Protein AF-A0A8C9H1F1-F1 (afdb_monomer)

Foldseek 3Di:
DVVVVVVVVCVVVPPQWDWDADPAAIDIFGADPQVRFGAFPCWDQDPQVSDIAAVWFDADVVVNGTDGQQCVLVVLVVLVVVLVVLVVLLVVLVVVLVVLLVVCVVVVDDPVVSVVVCVVPRVVSVVSNVVSVVVNVVSVVVNVVSLVCLQQVHGNVCVVLVLAPDRDPRRPGRVVSVCCSPPPDRDDDLQDPVDRVPRDWPPPDPRGGGDDDPDDDPPDPPPPPPDDDDDDDDDDYWFADDDDDDDDDPDPDRDYPPGTHDVVVVVVVVVVVVVVVVVVPPDDDDDDDDDDDDD

pLDDT: mean 70.58, std 27.57, range [20.92, 98.56]

InterPro domains:
  IPR001594 Palmitoyltransferase, DHHC domain [PF01529] (26-161)
  IPR039859 Palmitoyltransferase PFA4/ZDHHC16/ZDHHC20/ERF2-like [PTHR22883] (18-197)

Nearest PDB structures (foldseek):
  6bml-assembly1_A  TM=7.322E-01  e=2.425E-09  Homo sapiens
  6bmm-assembly1_B  TM=7.370E-01  e=6.417E-09  Homo sapiens
  6bmn-assembly1_A  TM=7.424E-01  e=5.031E-09  Homo sapiens
  7khm-assembly1_B  TM=7.385E-01  e=1.044E-08  Homo sapiens
  5n6x-assembly1_A  TM=3.902E-01  e=4.281E+00  Legionella pneumophila

Structure (mmCIF, N/CA/C/O backbone):
data_AF-A0A8C9H1F1-F1
#
_entry.id   AF-A0A8C9H1F1-F1
#
loop_
_atom_site.group_PDB
_atom_site.id
_atom_site.type_symbol
_atom_site.label_atom_id
_atom_site.label_alt_id
_atom_site.label_comp_id
_atom_site.label_asym_id
_atom_site.label_entity_id
_atom_site.label_seq_id
_atom_site.pdbx_PDB_ins_code
_atom_site.Cartn_x
_atom_site.Cartn_y
_atom_site.Cart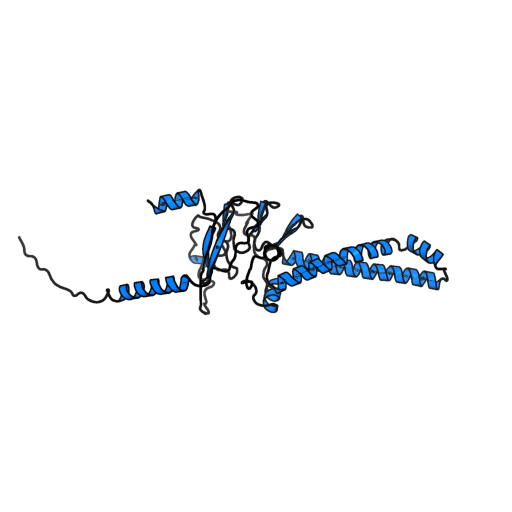n_z
_atom_site.occupancy
_atom_site.B_iso_or_equiv
_atom_site.auth_seq_id
_atom_site.auth_comp_id
_atom_site.auth_asym_id
_atom_site.auth_atom_id
_atom_site.pdbx_PDB_model_num
ATOM 1 N N . MET A 1 1 ? -33.159 -11.375 39.773 1.00 60.16 1 MET A N 1
ATOM 2 C CA . MET A 1 1 ? -34.207 -11.802 38.819 1.00 60.16 1 MET A CA 1
ATOM 3 C C . MET A 1 1 ? -34.275 -10.913 37.580 1.00 60.16 1 MET A C 1
ATOM 5 O O . MET A 1 1 ? -33.981 -11.405 36.503 1.00 60.16 1 MET A O 1
ATOM 9 N N . TYR A 1 2 ? -34.635 -9.624 37.686 1.00 68.19 2 TYR A N 1
ATOM 10 C CA . TYR A 1 2 ? -34.742 -8.736 36.509 1.00 68.19 2 TYR A CA 1
ATOM 11 C C . TYR A 1 2 ? -33.424 -8.628 35.722 1.00 68.19 2 TYR A C 1
ATOM 13 O O . TYR A 1 2 ? -33.406 -8.863 34.515 1.00 68.19 2 TYR A O 1
ATOM 21 N N . ASP A 1 3 ? -32.312 -8.380 36.418 1.00 74.69 3 ASP A N 1
ATOM 22 C CA . ASP A 1 3 ? -30.992 -8.251 35.788 1.00 74.69 3 ASP A CA 1
ATOM 23 C C . ASP A 1 3 ? -30.496 -9.571 35.174 1.00 74.69 3 ASP A C 1
ATOM 25 O O . ASP A 1 3 ? -29.894 -9.563 34.107 1.00 74.69 3 ASP A O 1
ATOM 29 N N . GLU A 1 4 ? -30.824 -10.713 35.789 1.00 74.62 4 GLU A N 1
ATOM 30 C CA . GLU A 1 4 ? -30.500 -12.054 35.273 1.00 74.62 4 GLU A CA 1
ATOM 31 C C . GLU A 1 4 ? -31.271 -12.364 33.982 1.00 74.62 4 GLU A C 1
ATOM 33 O O . GLU A 1 4 ? -30.691 -12.869 33.025 1.00 74.62 4 GLU A O 1
ATOM 38 N N . VAL A 1 5 ? -32.562 -12.012 33.918 1.00 70.44 5 VAL A N 1
ATOM 39 C CA . VAL A 1 5 ? -33.389 -12.173 32.707 1.00 70.44 5 VAL A CA 1
ATOM 40 C C . VAL A 1 5 ? -32.901 -11.253 31.584 1.00 70.44 5 VAL A C 1
ATOM 42 O O . VAL A 1 5 ? -32.823 -11.677 30.430 1.00 70.44 5 VAL A O 1
ATOM 45 N N . ILE A 1 6 ? -32.515 -10.013 31.906 1.00 70.50 6 ILE A N 1
ATOM 46 C CA . ILE A 1 6 ? -31.906 -9.092 30.937 1.00 70.50 6 ILE A CA 1
ATOM 47 C C . ILE A 1 6 ? -30.561 -9.620 30.438 1.00 70.50 6 ILE A C 1
ATOM 49 O O . ILE A 1 6 ? -30.299 -9.545 29.236 1.00 70.50 6 ILE A O 1
ATOM 53 N N . GLN A 1 7 ? -29.718 -10.154 31.323 1.00 70.19 7 GLN A N 1
ATOM 54 C CA . GLN A 1 7 ? -28.431 -10.716 30.932 1.00 70.19 7 GLN A CA 1
ATOM 55 C C . GLN A 1 7 ? -28.634 -11.932 30.020 1.00 70.19 7 GLN A C 1
ATOM 57 O O . GLN A 1 7 ? -28.164 -11.918 28.887 1.00 70.19 7 GLN A O 1
ATOM 62 N N . GLN A 1 8 ? -29.478 -12.886 30.419 1.00 68.00 8 GLN A N 1
ATOM 63 C CA . GLN A 1 8 ? -29.808 -14.068 29.618 1.00 68.00 8 GLN A CA 1
ATOM 64 C C . GLN A 1 8 ? -30.425 -13.719 28.246 1.00 68.00 8 GLN A C 1
ATOM 66 O O . GLN A 1 8 ? -30.224 -14.443 27.266 1.00 68.00 8 GLN A O 1
ATOM 71 N N . TYR A 1 9 ? -31.175 -12.614 28.146 1.00 70.94 9 TYR A N 1
ATOM 72 C CA . TYR A 1 9 ? -31.661 -12.100 26.864 1.00 70.94 9 TYR A CA 1
ATOM 73 C C . TYR A 1 9 ? -30.526 -11.518 26.008 1.00 70.94 9 TYR A C 1
ATOM 75 O O . TYR A 1 9 ? -30.463 -11.816 24.816 1.00 70.94 9 TYR A O 1
ATOM 83 N N . ARG A 1 10 ? -29.619 -10.727 26.600 1.00 71.56 10 ARG A N 1
ATOM 84 C CA . ARG A 1 10 ? -28.448 -10.141 25.918 1.00 71.56 10 ARG A CA 1
ATOM 85 C C . ARG A 1 10 ? -27.451 -11.198 25.447 1.00 71.56 10 ARG A C 1
ATOM 87 O O . ARG A 1 10 ? -26.878 -11.022 24.379 1.00 71.56 10 ARG A O 1
ATOM 94 N N . ASP A 1 11 ? -27.294 -12.291 26.185 1.00 67.94 11 ASP A N 1
ATOM 95 C CA . ASP A 1 11 ? -26.418 -13.406 25.806 1.00 67.94 11 ASP A CA 1
ATOM 96 C C . ASP A 1 11 ? -26.941 -14.134 24.549 1.00 67.94 11 ASP A C 1
ATOM 98 O O . ASP A 1 11 ? -26.162 -14.648 23.749 1.00 67.94 11 ASP A O 1
ATOM 102 N N . LYS A 1 12 ? -28.268 -14.149 24.339 1.00 71.38 12 LYS A N 1
ATOM 103 C CA . LYS A 1 12 ? -28.912 -14.687 23.122 1.00 71.38 12 LYS A CA 1
ATOM 104 C C . LYS A 1 12 ? -29.033 -13.661 21.993 1.00 71.38 12 LYS A C 1
ATOM 106 O O . LYS A 1 12 ? -28.965 -14.027 20.824 1.00 71.38 12 LYS A O 1
ATOM 111 N N . HIS A 1 13 ? -29.237 -12.392 22.337 1.00 75.69 13 HIS A N 1
ATOM 112 C CA . HIS A 1 13 ? -29.446 -11.286 21.405 1.00 75.69 13 HIS A CA 1
ATOM 113 C C . HIS A 1 13 ? -28.530 -10.114 21.786 1.00 75.69 13 HIS A C 1
ATOM 115 O O . HIS A 1 13 ? -28.991 -9.127 22.373 1.00 75.69 13 HIS A O 1
ATOM 121 N N . PRO A 1 14 ? -27.224 -10.208 21.476 1.00 77.50 14 PRO A N 1
ATOM 122 C CA . PRO A 1 14 ? -26.269 -9.167 21.822 1.00 77.50 14 PRO A CA 1
ATOM 123 C C . PRO A 1 14 ? -26.668 -7.846 21.149 1.00 77.50 14 PRO A C 1
ATOM 125 O O . PRO A 1 14 ? -26.966 -7.827 19.944 1.00 77.50 14 PRO A O 1
ATOM 128 N N . PRO A 1 15 ? -26.707 -6.726 21.899 1.00 81.06 15 PRO A N 1
ATOM 129 C CA . PRO A 1 15 ? -27.085 -5.442 21.336 1.00 81.06 15 PRO A CA 1
ATOM 130 C C . PRO A 1 15 ? -26.148 -5.056 20.187 1.00 81.06 15 PRO A C 1
ATOM 132 O O . PRO A 1 15 ? -24.926 -5.171 20.276 1.00 81.06 15 PRO A O 1
ATOM 135 N N . LYS A 1 16 ? -26.738 -4.544 19.099 1.00 84.69 16 LYS A N 1
ATOM 136 C CA . LYS A 1 16 ? -26.030 -4.136 17.871 1.00 84.69 16 LYS A CA 1
ATOM 137 C C . LYS A 1 16 ? -24.866 -3.172 18.143 1.00 84.69 16 LYS A C 1
ATOM 139 O O . LYS A 1 16 ? -23.911 -3.135 17.365 1.00 84.69 16 LYS A O 1
ATOM 144 N N . GLN A 1 17 ? -24.953 -2.397 19.226 1.00 86.06 17 GLN A N 1
ATOM 145 C CA . GLN A 1 17 ? -23.899 -1.513 19.711 1.00 86.06 17 GLN A CA 1
ATOM 146 C C . GLN A 1 17 ? -23.655 -1.704 21.215 1.00 86.06 17 GLN A C 1
ATOM 148 O O . GLN A 1 17 ? -24.596 -1.941 21.973 1.00 86.06 17 GLN A O 1
ATOM 153 N N . LYS A 1 18 ? -22.398 -1.552 21.643 1.00 81.56 18 LYS A N 1
ATOM 154 C CA . LYS A 1 18 ? -21.974 -1.538 23.053 1.00 81.56 18 LYS A CA 1
ATOM 155 C C . LYS A 1 18 ? -21.038 -0.356 23.276 1.00 81.56 18 LYS A C 1
ATOM 157 O O . LYS A 1 18 ? -20.042 -0.222 22.568 1.00 81.56 18 LYS A O 1
ATOM 162 N N . GLU A 1 19 ? -21.355 0.490 24.249 1.00 81.19 19 GLU A N 1
ATOM 163 C CA . GLU A 1 19 ? -20.472 1.581 24.661 1.00 81.19 19 GLU A CA 1
ATOM 164 C C . GLU A 1 19 ? -19.437 1.084 25.671 1.00 81.19 19 GLU A C 1
ATOM 166 O O . GLU A 1 19 ? -19.767 0.341 26.598 1.00 81.19 19 GLU A O 1
ATOM 171 N N . ILE A 1 20 ? -18.183 1.497 25.490 1.00 76.81 20 ILE A N 1
ATOM 172 C CA . ILE A 1 20 ? -17.081 1.222 26.417 1.00 76.81 20 ILE A CA 1
ATOM 173 C C . ILE A 1 20 ? -16.297 2.500 26.722 1.00 76.81 20 ILE A C 1
ATOM 175 O O . ILE A 1 20 ? -16.128 3.359 25.856 1.00 76.81 20 ILE A O 1
ATOM 179 N N . LEU A 1 21 ? -15.811 2.620 27.957 1.00 73.00 21 LEU A N 1
ATOM 180 C CA . LEU A 1 21 ? -14.992 3.742 28.411 1.00 73.00 21 LEU A CA 1
ATOM 181 C C . LEU A 1 21 ? -13.508 3.366 28.313 1.00 73.00 21 LEU A C 1
ATOM 183 O O . LEU A 1 21 ? -13.051 2.491 29.042 1.00 73.00 21 LEU A O 1
ATOM 187 N N . ILE A 1 22 ? -12.748 4.047 27.454 1.00 63.81 22 ILE A N 1
ATOM 188 C CA . ILE A 1 22 ? -11.297 3.861 27.307 1.00 63.81 22 ILE A CA 1
ATOM 189 C C . ILE A 1 22 ? -10.608 5.199 27.557 1.00 63.81 22 ILE A C 1
ATOM 191 O O . ILE A 1 22 ? -10.895 6.190 26.882 1.00 63.81 22 ILE A O 1
ATOM 195 N N . ASN A 1 23 ? -9.691 5.242 28.526 1.00 63.81 23 ASN A N 1
ATOM 196 C CA . ASN A 1 23 ? -8.917 6.437 28.889 1.00 63.81 23 ASN A CA 1
ATOM 197 C C . ASN A 1 23 ? -9.795 7.690 29.118 1.00 63.81 23 ASN A C 1
ATOM 199 O O . ASN A 1 23 ? -9.413 8.807 28.778 1.00 63.81 23 ASN A O 1
ATOM 203 N N . GLY A 1 24 ? -10.999 7.501 29.673 1.00 66.19 24 GLY A N 1
ATOM 204 C CA . GLY A 1 24 ? -11.960 8.576 29.942 1.00 66.19 24 GLY A CA 1
ATOM 205 C C . GLY A 1 24 ? -12.820 9.026 28.752 1.00 66.19 24 GLY A C 1
ATOM 206 O O . GLY A 1 24 ? -13.601 9.961 28.921 1.00 66.19 24 GLY A O 1
ATOM 207 N N . ASN A 1 25 ? -12.714 8.371 27.590 1.00 68.69 25 ASN A N 1
ATOM 208 C CA . ASN A 1 25 ? -13.513 8.641 26.390 1.00 68.69 25 ASN A CA 1
ATOM 209 C C . ASN A 1 25 ? -14.432 7.450 26.075 1.00 68.69 25 ASN A C 1
ATOM 211 O O . ASN A 1 25 ? -14.039 6.298 26.263 1.00 68.69 25 ASN A O 1
ATOM 215 N N . PHE A 1 26 ? -15.648 7.719 25.601 1.00 75.62 26 PHE A N 1
ATOM 216 C CA . PHE A 1 26 ? -16.625 6.677 25.263 1.00 75.62 26 PHE A CA 1
ATOM 217 C C . PHE A 1 26 ? -16.509 6.273 23.789 1.00 75.62 26 PHE A C 1
ATOM 219 O O . PHE A 1 26 ? -16.456 7.132 22.910 1.00 75.62 26 PHE A O 1
ATOM 226 N N . TYR A 1 27 ? -16.514 4.967 23.521 1.00 74.31 27 TYR A N 1
ATOM 227 C CA . TYR A 1 27 ? -16.442 4.386 22.180 1.00 74.31 27 TYR A CA 1
ATOM 228 C C . TYR A 1 27 ? -17.621 3.441 21.942 1.00 74.31 27 TYR A C 1
ATOM 230 O O . TYR A 1 27 ? -17.893 2.571 22.769 1.00 74.31 27 TYR A O 1
ATOM 238 N N . LYS A 1 28 ? -18.294 3.584 20.794 1.00 80.81 28 LYS A N 1
ATOM 239 C CA . LYS A 1 28 ? -19.393 2.711 20.351 1.00 80.81 28 LYS A CA 1
ATOM 240 C C . LYS A 1 28 ? -18.836 1.550 19.519 1.00 80.81 28 LYS A C 1
ATOM 242 O O . LYS A 1 28 ? -18.521 1.725 18.343 1.00 80.81 28 LYS A O 1
ATOM 247 N N . LEU A 1 29 ? -18.732 0.358 20.108 1.00 83.00 29 LEU A N 1
ATOM 248 C CA . LEU A 1 29 ? -18.416 -0.870 19.369 1.00 83.00 29 LEU A CA 1
ATOM 249 C C . LEU A 1 29 ? -19.659 -1.378 18.629 1.00 83.00 29 LEU A C 1
ATOM 251 O O . LEU A 1 29 ? -20.764 -1.294 19.163 1.00 83.00 29 LEU A O 1
ATOM 255 N N . LYS A 1 30 ? -19.487 -1.950 17.431 1.00 86.81 30 LYS A N 1
ATOM 256 C CA . LYS A 1 30 ? -20.568 -2.573 16.638 1.00 86.81 30 LYS A CA 1
ATOM 257 C C . LYS A 1 30 ? -20.448 -4.103 16.706 1.00 86.81 30 LYS A C 1
ATOM 259 O O . LYS A 1 30 ? -19.357 -4.635 16.501 1.00 86.81 30 LYS A O 1
ATOM 264 N N . TYR A 1 31 ? -21.540 -4.819 16.974 1.00 83.06 31 TYR A N 1
ATOM 265 C CA . TYR A 1 31 ? -21.525 -6.288 17.008 1.00 83.06 31 TYR A CA 1
ATOM 266 C C . TYR A 1 31 ? -21.448 -6.894 15.597 1.00 83.06 31 TYR A C 1
ATOM 268 O O . TYR A 1 31 ? -22.018 -6.368 14.637 1.00 83.06 31 TYR A O 1
ATOM 276 N N . CYS A 1 32 ? -20.732 -8.009 15.464 1.00 85.31 32 CYS A N 1
ATOM 277 C CA . CYS A 1 32 ? -20.622 -8.800 14.249 1.00 85.31 32 CYS A CA 1
ATOM 278 C C . CYS A 1 32 ? -21.328 -10.140 14.437 1.00 85.31 32 CYS A C 1
ATOM 280 O O . CYS A 1 32 ? -20.764 -11.044 15.044 1.00 85.31 32 CYS A O 1
ATOM 282 N N . TYR A 1 33 ? -22.517 -10.284 13.854 1.00 86.25 33 TYR A N 1
ATOM 283 C CA . TYR A 1 33 ? -23.300 -11.519 13.945 1.00 86.25 33 TYR A CA 1
ATOM 284 C C . TYR A 1 33 ? -22.636 -12.719 13.246 1.00 86.25 33 TYR A C 1
ATOM 286 O O . TYR A 1 33 ? -22.749 -13.829 13.741 1.00 86.25 33 TYR A O 1
ATOM 294 N N . THR A 1 34 ? -21.872 -12.517 12.163 1.00 82.88 34 THR A N 1
ATOM 295 C CA . THR A 1 34 ? -21.160 -13.619 11.479 1.00 82.88 34 THR A CA 1
ATOM 296 C C . THR A 1 34 ? -20.079 -14.256 12.354 1.00 82.88 34 THR A C 1
ATOM 298 O O . THR A 1 34 ? -19.988 -15.470 12.469 1.00 82.88 34 THR A O 1
ATOM 301 N N . CYS A 1 35 ? -19.262 -13.424 13.004 1.00 81.50 35 CYS A N 1
ATOM 302 C CA . CYS A 1 35 ? -18.130 -13.870 13.816 1.00 81.50 35 CYS A CA 1
ATOM 303 C C . CYS A 1 35 ? -18.472 -13.975 15.317 1.00 81.50 35 CYS A C 1
ATOM 305 O O . CYS A 1 35 ? -17.592 -14.295 16.107 1.00 81.50 35 CYS A O 1
ATOM 307 N N . ASN A 1 36 ? -19.715 -13.666 15.709 1.00 81.44 36 ASN A N 1
ATOM 308 C CA . ASN A 1 36 ? -20.219 -13.601 17.087 1.00 81.44 36 ASN A CA 1
ATOM 309 C C . ASN A 1 36 ? -19.365 -12.759 18.056 1.00 81.44 36 ASN A C 1
ATOM 311 O O . ASN A 1 36 ? -19.064 -13.174 19.173 1.00 81.44 36 ASN A O 1
ATOM 315 N N . ILE A 1 37 ? -18.978 -11.551 17.629 1.00 79.44 37 ILE A N 1
ATOM 316 C CA . ILE A 1 37 ? -18.042 -10.693 18.373 1.00 79.44 37 ILE A CA 1
ATOM 317 C C . ILE A 1 37 ? -18.340 -9.193 18.274 1.00 79.44 37 ILE A C 1
ATOM 319 O O . ILE A 1 37 ? -18.726 -8.694 17.217 1.00 79.44 37 ILE A O 1
ATOM 323 N N . TYR A 1 38 ? -18.054 -8.432 19.336 1.00 80.81 38 TYR A N 1
ATOM 324 C CA . TYR A 1 38 ? -17.980 -6.967 19.256 1.00 80.81 38 TYR A CA 1
ATOM 325 C C . TYR A 1 38 ? -16.729 -6.540 18.488 1.00 80.81 38 TYR A C 1
ATOM 327 O O . TYR A 1 38 ? -15.608 -6.764 18.934 1.00 80.81 38 TYR A O 1
ATOM 335 N N . ARG A 1 39 ? -16.900 -5.899 17.330 1.00 83.50 39 ARG A N 1
ATOM 336 C CA . ARG A 1 39 ? -15.771 -5.402 16.536 1.00 83.50 39 ARG A CA 1
ATOM 337 C C . ARG A 1 39 ? -15.007 -4.363 17.354 1.00 83.50 39 ARG A C 1
ATOM 339 O O . ARG A 1 39 ? -15.615 -3.400 17.821 1.00 83.50 39 ARG A O 1
ATOM 346 N N . GLY A 1 40 ? -13.698 -4.566 17.503 1.00 83.38 40 GLY A N 1
ATOM 347 C CA . GLY A 1 40 ? -12.801 -3.582 18.102 1.00 83.38 40 GLY A CA 1
ATOM 348 C C . GLY A 1 40 ? -12.753 -2.284 17.294 1.00 83.38 40 GLY A C 1
ATOM 349 O O . GLY A 1 40 ? -13.300 -2.176 16.190 1.00 83.38 40 GLY A O 1
ATOM 350 N N . ILE A 1 41 ? -12.069 -1.283 17.831 1.00 83.75 41 ILE A N 1
ATOM 351 C CA . ILE A 1 41 ? -11.897 0.001 17.147 1.00 83.75 41 ILE A CA 1
ATOM 352 C C . ILE A 1 41 ? -11.166 -0.229 15.803 1.00 83.75 41 ILE A C 1
ATOM 354 O O . ILE A 1 41 ? -10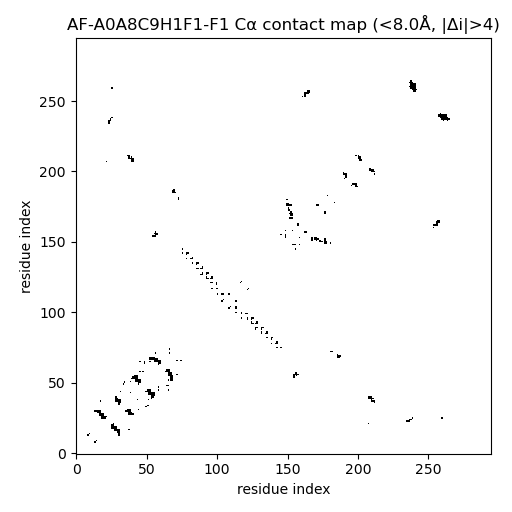.285 -1.082 15.699 1.00 83.75 41 ILE A O 1
ATOM 358 N N . ARG A 1 42 ? -11.614 0.453 14.735 1.00 88.62 42 ARG A N 1
ATOM 359 C CA . ARG A 1 42 ? -11.139 0.287 13.336 1.00 88.62 42 ARG A CA 1
ATOM 360 C C . ARG A 1 42 ? -11.255 -1.150 12.765 1.00 88.62 42 ARG A C 1
ATOM 362 O O . ARG A 1 42 ? -10.659 -1.459 11.735 1.00 88.62 42 ARG A O 1
ATOM 369 N N . THR A 1 43 ? -12.022 -2.042 13.404 1.00 90.75 43 THR A N 1
ATOM 370 C CA . THR A 1 43 ? -12.214 -3.436 12.956 1.00 90.75 43 THR A CA 1
ATOM 371 C C . THR A 1 43 ? -13.433 -3.573 12.043 1.00 90.75 43 THR A C 1
ATOM 373 O O . THR A 1 43 ? -14.543 -3.169 12.401 1.00 90.75 43 THR A O 1
ATOM 376 N N . VAL A 1 44 ? -13.262 -4.209 10.882 1.00 92.81 44 VAL A N 1
ATOM 377 C CA . VAL A 1 44 ? -14.331 -4.426 9.889 1.00 92.81 44 VAL A CA 1
ATOM 378 C C . VAL A 1 44 ? -14.410 -5.908 9.530 1.00 92.81 44 VAL A C 1
ATOM 380 O O . VAL A 1 44 ? -13.390 -6.577 9.405 1.00 92.81 44 VAL A O 1
ATOM 383 N N . HIS A 1 45 ? -15.625 -6.432 9.368 1.00 93.56 45 HIS A N 1
ATOM 384 C CA . HIS A 1 45 ? -15.830 -7.777 8.834 1.00 93.56 45 HIS A CA 1
ATOM 385 C C . HIS A 1 45 ? -15.747 -7.747 7.307 1.00 93.56 45 HIS A C 1
ATOM 387 O O . HIS A 1 45 ? -16.533 -7.045 6.666 1.00 93.56 45 HIS A O 1
ATOM 393 N N . CYS A 1 46 ? -14.820 -8.510 6.735 1.00 96.50 46 CYS A N 1
ATOM 394 C CA . CYS A 1 46 ? -14.755 -8.742 5.302 1.00 96.50 46 CYS A CA 1
ATOM 395 C C . CYS A 1 46 ? -15.522 -10.021 4.963 1.00 96.50 46 CYS A C 1
ATOM 397 O O . CYS A 1 46 ? -15.097 -11.108 5.341 1.00 96.50 46 CYS A O 1
ATOM 399 N N . SER A 1 47 ? -16.603 -9.900 4.192 1.00 95.62 47 SER A N 1
ATOM 400 C CA . SER A 1 47 ? -17.401 -11.048 3.740 1.00 95.62 47 SER A CA 1
ATOM 401 C C . SER A 1 47 ? -16.677 -11.954 2.736 1.00 95.62 47 SER A C 1
ATOM 403 O O . SER A 1 47 ? -17.089 -13.089 2.548 1.00 95.62 47 SER A O 1
ATOM 405 N N . ILE A 1 48 ? -15.608 -11.475 2.085 1.00 96.12 48 ILE A N 1
ATOM 406 C CA . ILE A 1 48 ? -14.813 -12.271 1.130 1.00 96.12 48 ILE A CA 1
ATOM 407 C C . ILE A 1 48 ? -13.852 -13.213 1.874 1.00 96.12 48 ILE A C 1
ATOM 409 O O . ILE A 1 48 ? -13.648 -14.345 1.453 1.00 96.12 48 ILE A O 1
ATOM 413 N N . CYS A 1 49 ? -13.277 -12.756 2.991 1.00 94.44 49 CYS A N 1
ATOM 414 C CA . CYS A 1 49 ? -12.413 -13.568 3.860 1.00 94.44 49 CYS A CA 1
ATOM 415 C C . CYS A 1 49 ? -13.158 -14.187 5.059 1.00 94.44 49 CYS A C 1
ATOM 417 O O . CYS A 1 49 ? -12.518 -14.808 5.904 1.00 94.44 49 CYS A O 1
ATOM 419 N N . ASP A 1 50 ? -14.473 -13.965 5.142 1.00 93.25 50 ASP A N 1
ATOM 420 C CA . ASP A 1 50 ? -15.386 -14.345 6.228 1.00 93.25 50 ASP A CA 1
ATOM 421 C C . ASP A 1 50 ? -14.832 -14.117 7.650 1.00 93.25 50 ASP A C 1
ATOM 423 O O . ASP A 1 50 ? -14.936 -14.948 8.552 1.00 93.25 50 ASP A O 1
ATOM 427 N N . ASN A 1 51 ? -14.177 -12.971 7.867 1.00 89.50 51 ASN A N 1
ATOM 428 C CA . ASN A 1 51 ? -13.542 -12.666 9.146 1.00 89.50 51 ASN A CA 1
ATOM 429 C C . ASN A 1 51 ? -13.542 -11.172 9.496 1.00 89.50 51 ASN A C 1
ATOM 431 O O . ASN A 1 51 ? -13.627 -10.288 8.644 1.00 89.50 51 ASN A O 1
ATOM 435 N N . CYS A 1 52 ? -13.459 -10.884 10.797 1.00 90.31 52 CYS A N 1
ATOM 436 C CA . CYS A 1 52 ? -13.187 -9.540 11.302 1.00 90.31 52 CYS A CA 1
ATOM 437 C C . CYS A 1 52 ? -11.687 -9.245 11.234 1.00 90.31 52 CYS A C 1
ATOM 439 O O . CYS A 1 52 ? -10.878 -9.959 11.826 1.00 90.31 52 CYS A O 1
ATOM 441 N N . VAL A 1 53 ? -11.332 -8.159 10.552 1.00 92.81 53 VAL A N 1
ATOM 442 C CA . VAL A 1 53 ? -9.958 -7.700 10.354 1.00 92.81 53 VAL A CA 1
ATOM 443 C C . VAL A 1 53 ? -9.749 -6.404 11.131 1.00 92.81 53 VAL A C 1
ATOM 445 O O . VAL A 1 53 ? -10.485 -5.433 10.957 1.00 92.81 53 VAL A O 1
ATOM 448 N N . GLU A 1 54 ? -8.750 -6.406 12.006 1.00 90.69 54 GLU A N 1
ATOM 449 C CA . GLU A 1 54 ? -8.334 -5.257 12.814 1.00 90.69 54 GLU A CA 1
ATOM 450 C C . GLU A 1 54 ? -7.586 -4.213 11.963 1.00 90.69 54 GLU A C 1
ATOM 452 O O . GLU A 1 54 ? -6.800 -4.586 11.087 1.00 90.69 54 GLU A O 1
ATOM 457 N N . ASN A 1 55 ? -7.819 -2.919 12.229 1.00 92.00 55 ASN A N 1
ATOM 458 C CA . ASN A 1 55 ? -7.411 -1.780 11.391 1.00 92.00 55 ASN A CA 1
ATOM 459 C C . ASN A 1 55 ? -7.588 -2.097 9.898 1.00 92.00 55 ASN A C 1
ATOM 461 O O . ASN A 1 55 ? -6.621 -2.069 9.135 1.00 92.00 55 ASN A O 1
ATOM 465 N N . PHE A 1 56 ? -8.801 -2.492 9.505 1.00 95.69 56 PHE A N 1
ATOM 466 C CA . PHE A 1 56 ? -9.077 -2.935 8.141 1.00 95.69 56 PHE A CA 1
ATOM 467 C C . PHE A 1 56 ? -8.824 -1.807 7.141 1.00 95.69 56 PHE A C 1
ATOM 469 O O . PHE A 1 56 ? -9.399 -0.721 7.251 1.00 95.69 56 PHE A O 1
ATOM 476 N N . ASP A 1 57 ? -7.984 -2.095 6.151 1.00 97.62 57 ASP A N 1
ATOM 477 C CA . ASP A 1 57 ? -7.656 -1.164 5.084 1.00 97.62 57 ASP A CA 1
ATOM 478 C C . ASP A 1 57 ? -8.478 -1.453 3.831 1.00 97.62 57 ASP A C 1
ATOM 480 O O . ASP A 1 57 ? -9.308 -0.637 3.433 1.00 97.62 57 ASP A O 1
ATOM 484 N N . HIS A 1 58 ? -8.307 -2.642 3.254 1.00 97.50 58 HIS A N 1
ATOM 485 C CA . HIS A 1 58 ? -9.113 -3.137 2.143 1.00 97.50 58 HIS A CA 1
ATOM 486 C C . HIS A 1 58 ? -8.987 -4.662 2.005 1.00 97.50 58 HIS A C 1
ATOM 488 O O . HIS A 1 58 ? -8.062 -5.281 2.532 1.00 97.50 58 HIS A O 1
ATOM 494 N N . HIS A 1 59 ? -9.898 -5.291 1.258 1.00 97.94 59 HIS A N 1
ATOM 495 C CA . HIS A 1 59 ? -9.636 -6.612 0.685 1.00 97.94 59 HIS A CA 1
ATOM 496 C C . HIS A 1 59 ? -8.896 -6.421 -0.639 1.00 97.94 59 HIS A C 1
ATOM 498 O O . HIS A 1 59 ? -9.369 -5.667 -1.489 1.00 97.94 59 HIS A O 1
ATOM 504 N N . CYS A 1 60 ? -7.747 -7.071 -0.815 1.00 97.69 60 CYS A N 1
ATOM 505 C CA . CYS A 1 60 ? -6.882 -6.880 -1.973 1.00 97.69 60 CYS A CA 1
ATOM 506 C C . CYS A 1 60 ? -6.896 -8.129 -2.872 1.00 97.69 60 CYS A C 1
ATOM 508 O O . CYS A 1 60 ? -6.258 -9.128 -2.522 1.00 97.69 60 CYS A O 1
ATOM 510 N N . PRO A 1 61 ? -7.563 -8.088 -4.045 1.00 96.31 61 PRO A N 1
ATOM 511 C CA . PRO A 1 61 ? -7.618 -9.233 -4.956 1.00 96.31 61 PRO A CA 1
ATOM 512 C C . PRO A 1 61 ? -6.232 -9.680 -5.436 1.00 96.31 61 PRO A C 1
ATOM 514 O O . PRO A 1 61 ? -5.987 -10.872 -5.585 1.00 96.31 61 PRO A O 1
ATOM 517 N N . TRP A 1 62 ? -5.301 -8.734 -5.607 1.00 94.88 62 TRP A N 1
ATOM 518 C CA . TRP A 1 62 ? -3.944 -8.979 -6.112 1.00 94.88 62 TRP A CA 1
ATOM 519 C C . TRP A 1 62 ? -3.081 -9.867 -5.206 1.00 94.88 62 TRP A C 1
ATOM 521 O O . TRP A 1 62 ? -2.173 -10.528 -5.699 1.00 94.88 62 TRP A O 1
ATOM 531 N N . VAL A 1 63 ? -3.360 -9.891 -3.898 1.00 95.88 63 VAL A N 1
ATOM 532 C CA . VAL A 1 63 ? -2.691 -10.782 -2.930 1.00 95.88 63 VAL A CA 1
ATOM 533 C C . VAL A 1 63 ? -3.642 -11.825 -2.328 1.00 95.88 63 VAL A C 1
ATOM 535 O O . VAL A 1 63 ? -3.255 -12.540 -1.406 1.00 95.88 63 VAL A O 1
ATOM 538 N N . GLY A 1 64 ? -4.890 -11.895 -2.811 1.00 96.50 64 GLY A N 1
ATOM 539 C CA . GLY A 1 64 ? -5.916 -12.830 -2.339 1.00 96.50 64 GLY A CA 1
ATOM 540 C C . GLY A 1 64 ? -6.245 -12.726 -0.845 1.00 96.50 64 GLY A C 1
ATOM 541 O O . GLY A 1 64 ? -6.602 -13.730 -0.233 1.00 96.50 64 GLY A O 1
ATOM 542 N N . ASN A 1 65 ? -6.065 -11.556 -0.222 1.00 96.81 65 ASN A N 1
ATOM 543 C CA . ASN A 1 65 ? -6.135 -11.413 1.235 1.00 96.81 65 ASN A CA 1
ATOM 544 C C . ASN A 1 65 ? -6.576 -10.003 1.664 1.00 96.81 65 ASN A C 1
ATOM 546 O O . ASN A 1 65 ? -6.424 -9.023 0.930 1.00 96.81 65 ASN A O 1
ATOM 550 N N . CYS A 1 66 ? -7.084 -9.883 2.888 1.00 97.94 66 CYS A N 1
ATOM 551 C CA . CYS A 1 66 ? -7.307 -8.592 3.526 1.00 97.94 66 CYS A CA 1
ATOM 552 C C . CYS A 1 66 ? -5.998 -7.939 3.966 1.00 97.94 66 CYS A C 1
ATOM 554 O O . CYS A 1 66 ? -5.100 -8.588 4.507 1.00 97.94 66 CYS A O 1
ATOM 556 N N . ILE A 1 67 ? -5.935 -6.625 3.788 1.00 98.25 67 ILE A N 1
ATOM 557 C CA . ILE A 1 67 ? -4.894 -5.758 4.320 1.00 98.25 67 ILE A CA 1
ATOM 558 C C . ILE A 1 67 ? -5.426 -5.096 5.599 1.00 98.25 67 ILE A C 1
ATOM 560 O O . ILE A 1 67 ? -6.530 -4.548 5.615 1.00 98.25 67 ILE A O 1
ATOM 564 N N . GLY A 1 68 ? -4.646 -5.158 6.675 1.00 96.06 68 GLY A N 1
ATOM 565 C CA . GLY A 1 68 ? -4.964 -4.561 7.971 1.00 96.06 68 GLY A CA 1
ATOM 566 C C . GLY A 1 68 ? -3.785 -4.600 8.949 1.00 96.06 68 GLY A C 1
ATOM 567 O O . GLY A 1 68 ? -2.628 -4.737 8.541 1.00 96.06 68 GLY A O 1
ATOM 568 N N . ALA A 1 69 ? -4.057 -4.505 10.253 1.00 92.31 69 ALA A N 1
ATOM 569 C CA . ALA A 1 69 ? -3.066 -4.218 11.302 1.00 92.31 69 ALA A CA 1
ATOM 570 C C . ALA A 1 69 ? -1.775 -5.063 11.257 1.00 92.31 69 ALA A C 1
ATOM 572 O O . ALA A 1 69 ? -0.684 -4.566 11.544 1.00 92.31 69 ALA A O 1
ATOM 573 N N . ARG A 1 70 ? -1.882 -6.352 10.906 1.00 93.06 70 ARG A N 1
ATOM 574 C CA . ARG A 1 70 ? -0.755 -7.303 10.927 1.00 93.06 70 ARG A CA 1
ATOM 575 C C . ARG A 1 70 ? 0.062 -7.350 9.633 1.00 93.06 70 ARG A C 1
ATOM 577 O O . ARG A 1 70 ? 1.180 -7.859 9.674 1.00 93.06 70 ARG A O 1
ATOM 584 N N . ASN A 1 71 ? -0.454 -6.841 8.511 1.00 95.56 71 ASN A N 1
ATOM 585 C CA . ASN A 1 71 ? 0.208 -6.930 7.203 1.00 95.56 71 ASN A CA 1
ATOM 586 C C . ASN A 1 71 ? 0.281 -5.621 6.397 1.00 95.56 71 ASN A C 1
ATOM 588 O O . ASN A 1 71 ? 0.981 -5.608 5.387 1.00 95.56 71 ASN A O 1
ATOM 592 N N . TYR A 1 72 ? -0.324 -4.516 6.850 1.00 97.06 72 TYR A N 1
ATOM 593 C CA . TYR A 1 72 ? -0.282 -3.219 6.156 1.00 97.06 72 TYR A CA 1
ATOM 594 C C . TYR A 1 72 ? 1.147 -2.760 5.813 1.00 97.06 72 TYR A C 1
ATOM 596 O O . TYR A 1 72 ? 1.429 -2.406 4.672 1.00 97.06 72 TYR A O 1
ATOM 604 N N . LYS A 1 73 ? 2.092 -2.882 6.758 1.00 95.75 73 LYS A N 1
ATOM 605 C CA . LYS A 1 73 ? 3.530 -2.641 6.517 1.00 95.75 73 LYS A CA 1
ATOM 606 C C . LYS A 1 73 ? 4.090 -3.461 5.353 1.00 95.75 73 LYS A C 1
ATOM 608 O O . LYS A 1 73 ? 4.754 -2.910 4.483 1.00 95.75 73 LYS A O 1
ATOM 613 N N . TYR A 1 74 ? 3.827 -4.769 5.332 1.00 96.38 74 TYR A N 1
ATOM 614 C CA . TYR A 1 74 ? 4.330 -5.658 4.281 1.00 96.38 74 TYR A CA 1
ATOM 615 C C . TYR A 1 74 ? 3.691 -5.343 2.925 1.00 96.38 74 TYR A C 1
ATOM 617 O O . TYR A 1 74 ? 4.381 -5.397 1.915 1.00 96.38 74 TYR A O 1
ATOM 625 N N . PHE A 1 75 ? 2.414 -4.948 2.903 1.00 97.94 75 PHE A N 1
ATOM 626 C CA . PHE A 1 75 ? 1.735 -4.482 1.695 1.00 97.94 75 PHE A CA 1
ATOM 627 C C . PHE A 1 75 ? 2.358 -3.189 1.141 1.00 97.94 75 PHE A C 1
ATOM 629 O O . PHE A 1 75 ? 2.697 -3.130 -0.038 1.00 97.94 75 PHE A O 1
ATOM 636 N N . VAL A 1 76 ? 2.598 -2.181 1.985 1.00 97.81 76 VAL A N 1
ATOM 637 C CA . VAL A 1 76 ? 3.244 -0.927 1.559 1.00 97.81 76 VAL A CA 1
ATOM 638 C C . VAL A 1 76 ? 4.682 -1.176 1.087 1.00 97.81 76 VAL A C 1
ATOM 640 O O . VAL A 1 76 ? 5.083 -0.652 0.048 1.00 97.81 76 VAL A O 1
ATOM 643 N N . TYR A 1 77 ? 5.447 -2.033 1.775 1.00 97.25 77 TYR A N 1
ATOM 644 C CA . TYR A 1 77 ? 6.771 -2.446 1.298 1.00 97.25 77 TYR A CA 1
ATOM 645 C C . TYR A 1 77 ? 6.707 -3.242 -0.012 1.00 97.25 77 TYR A C 1
ATOM 647 O O . TYR A 1 77 ? 7.589 -3.071 -0.851 1.00 97.25 77 TYR A O 1
ATOM 655 N N . PHE A 1 78 ? 5.683 -4.068 -0.231 1.00 97.88 78 PHE A N 1
ATOM 656 C CA . PHE A 1 78 ? 5.459 -4.752 -1.506 1.00 97.88 78 PHE A CA 1
ATOM 657 C C . PHE A 1 78 ? 5.211 -3.747 -2.644 1.00 97.88 78 PHE A C 1
ATOM 659 O O . PHE A 1 78 ? 5.901 -3.816 -3.659 1.00 97.88 78 PHE A O 1
ATOM 666 N N . VAL A 1 79 ? 4.325 -2.761 -2.453 1.00 98.19 79 VAL A N 1
ATOM 667 C CA . VAL A 1 79 ? 4.068 -1.697 -3.445 1.00 98.19 79 VAL A CA 1
ATOM 668 C C . VAL A 1 79 ? 5.332 -0.868 -3.717 1.00 98.19 79 VAL A C 1
ATOM 670 O O . VAL A 1 79 ? 5.640 -0.577 -4.873 1.00 98.19 79 VAL A O 1
ATOM 673 N N . PHE A 1 80 ? 6.116 -0.542 -2.685 1.00 98.31 80 PHE A N 1
ATOM 674 C CA . PHE A 1 80 ? 7.390 0.165 -2.848 1.00 98.31 80 PHE A CA 1
ATOM 675 C C . PHE A 1 80 ? 8.438 -0.659 -3.619 1.00 98.31 80 PHE A C 1
ATOM 677 O O . PHE A 1 80 ? 9.079 -0.142 -4.532 1.00 98.31 80 PHE A O 1
ATOM 684 N N . ASN A 1 81 ? 8.598 -1.949 -3.308 1.00 98.25 81 ASN A N 1
ATOM 685 C CA . ASN A 1 81 ? 9.521 -2.819 -4.046 1.00 98.25 81 ASN A CA 1
ATOM 686 C C . ASN A 1 81 ? 9.058 -3.042 -5.495 1.00 98.25 81 ASN A C 1
ATOM 688 O O . ASN A 1 81 ? 9.894 -3.091 -6.394 1.00 98.25 81 ASN A O 1
ATOM 692 N N . LEU A 1 82 ? 7.745 -3.102 -5.743 1.00 97.88 82 LEU A N 1
ATOM 693 C CA . LEU A 1 82 ? 7.177 -3.147 -7.090 1.00 97.88 82 LEU A CA 1
ATOM 694 C C . LEU A 1 82 ? 7.502 -1.867 -7.881 1.00 97.88 82 LEU A C 1
ATOM 696 O O . LEU A 1 82 ? 7.943 -1.960 -9.025 1.00 97.88 82 LEU A O 1
ATOM 700 N N . TYR A 1 83 ? 7.373 -0.686 -7.264 1.00 98.50 83 TYR A N 1
ATOM 701 C CA . TYR A 1 83 ? 7.807 0.588 -7.853 1.00 98.50 83 TYR A CA 1
ATOM 702 C C . TYR A 1 83 ? 9.301 0.573 -8.229 1.00 98.50 83 TYR A C 1
ATOM 704 O O . TYR A 1 83 ? 9.658 0.931 -9.355 1.00 98.50 83 TYR A O 1
ATOM 712 N N . VAL A 1 84 ? 10.171 0.119 -7.318 1.00 98.56 84 VAL A N 1
ATOM 713 C CA . VAL A 1 84 ? 11.620 0.017 -7.563 1.00 98.56 84 VAL A CA 1
ATOM 714 C C . VAL A 1 84 ? 11.919 -0.964 -8.703 1.00 98.56 84 VAL A C 1
ATOM 716 O O . VAL A 1 84 ? 12.668 -0.621 -9.617 1.00 98.56 84 VAL A O 1
ATOM 719 N N . LEU A 1 85 ? 11.294 -2.145 -8.707 1.00 98.31 85 LEU A N 1
ATOM 720 C CA . LEU A 1 85 ? 11.466 -3.161 -9.749 1.00 98.31 85 LEU A CA 1
ATOM 721 C C . LEU A 1 85 ? 11.045 -2.650 -11.136 1.00 98.31 85 LEU A C 1
ATOM 723 O O . LEU A 1 85 ? 11.795 -2.814 -12.101 1.00 98.31 85 LEU A O 1
ATOM 727 N N . ILE A 1 86 ? 9.876 -2.011 -11.242 1.00 98.44 86 ILE A N 1
ATOM 728 C CA . ILE A 1 86 ? 9.379 -1.443 -12.504 1.00 98.44 86 ILE A CA 1
ATOM 729 C C . ILE A 1 86 ? 10.319 -0.331 -12.988 1.00 98.44 86 ILE A C 1
ATOM 731 O O . ILE A 1 86 ? 10.670 -0.305 -14.166 1.00 98.44 86 ILE A O 1
ATOM 735 N N . SER A 1 87 ? 10.791 0.532 -12.084 1.00 98.38 87 SER A N 1
ATOM 736 C CA . SER A 1 87 ? 11.721 1.624 -12.409 1.00 98.38 87 SER A CA 1
ATOM 737 C C . SER A 1 87 ? 13.075 1.110 -12.915 1.00 98.38 87 SER A C 1
ATOM 739 O O . SER A 1 87 ? 13.589 1.608 -13.917 1.00 98.38 87 SER A O 1
ATOM 741 N N . ILE A 1 88 ? 13.633 0.074 -12.276 1.00 98.44 88 ILE A N 1
ATOM 742 C CA . ILE A 1 88 ? 14.869 -0.589 -12.724 1.00 98.44 88 ILE A CA 1
ATOM 743 C C . ILE A 1 88 ? 14.653 -1.273 -14.080 1.00 98.44 88 ILE A C 1
ATOM 745 O O . ILE A 1 88 ? 15.488 -1.131 -14.971 1.00 98.44 88 ILE A O 1
ATOM 749 N N . THR A 1 89 ? 13.525 -1.964 -14.271 1.00 98.31 89 THR A N 1
ATOM 750 C CA . THR A 1 89 ? 13.199 -2.645 -15.539 1.00 98.31 89 THR A CA 1
ATOM 751 C C . THR A 1 89 ? 13.044 -1.649 -16.691 1.00 98.31 89 THR A C 1
ATOM 753 O O . THR A 1 89 ? 13.579 -1.884 -17.777 1.00 98.31 89 THR A O 1
ATOM 756 N N . LEU A 1 90 ? 12.381 -0.513 -16.455 1.00 98.50 90 LEU A N 1
ATOM 757 C CA . LEU A 1 90 ? 12.261 0.586 -17.415 1.00 98.50 90 LEU A CA 1
ATOM 758 C C . LEU A 1 90 ? 13.644 1.150 -17.777 1.00 98.50 90 LEU A C 1
ATOM 760 O O . LEU A 1 90 ? 13.989 1.217 -18.957 1.00 98.50 90 LEU A O 1
ATOM 764 N N . GLY A 1 91 ? 14.465 1.481 -16.774 1.00 98.25 91 GLY A N 1
ATOM 765 C CA . GLY A 1 91 ? 15.822 1.994 -16.977 1.00 98.25 91 GLY A CA 1
ATOM 766 C C . GLY A 1 91 ? 16.723 1.025 -17.751 1.00 98.25 91 GLY A C 1
ATOM 767 O O . GLY A 1 91 ? 17.370 1.425 -18.718 1.00 98.25 91 GLY A O 1
ATOM 768 N N . ALA A 1 92 ? 16.712 -0.261 -17.391 1.00 98.31 92 ALA A N 1
ATOM 769 C CA . ALA A 1 92 ? 17.475 -1.305 -18.075 1.00 98.31 92 ALA A CA 1
ATOM 770 C C . ALA A 1 92 ? 17.012 -1.515 -19.529 1.00 98.31 92 ALA A C 1
ATOM 772 O O . ALA A 1 92 ? 17.845 -1.676 -20.423 1.00 98.31 92 ALA A O 1
ATOM 773 N N . SER A 1 93 ? 15.701 -1.456 -19.785 1.00 98.12 93 SER A N 1
ATOM 774 C CA . SER A 1 93 ? 15.137 -1.598 -21.135 1.00 98.12 93 SER A CA 1
ATOM 775 C C . SER A 1 93 ? 15.488 -0.401 -22.026 1.00 98.12 93 SER A C 1
ATOM 777 O O . SER A 1 93 ? 15.908 -0.589 -23.169 1.00 98.12 93 SER A O 1
ATOM 779 N N . ILE A 1 94 ? 15.405 0.828 -21.495 1.00 98.25 94 ILE A N 1
ATOM 780 C CA . ILE A 1 94 ? 15.862 2.049 -22.183 1.00 98.25 94 ILE A CA 1
ATOM 781 C C . ILE A 1 94 ? 17.366 1.965 -22.476 1.00 98.25 94 ILE A C 1
ATOM 783 O O . ILE A 1 94 ? 17.792 2.263 -23.594 1.00 98.25 94 ILE A O 1
ATOM 787 N N . TYR A 1 95 ? 18.172 1.523 -21.508 1.00 98.19 95 TYR A N 1
ATOM 788 C CA . TYR A 1 95 ? 19.621 1.387 -21.657 1.00 98.19 95 TYR A CA 1
ATOM 789 C C . TYR A 1 95 ? 19.998 0.371 -22.749 1.00 98.19 95 TYR A C 1
ATOM 791 O O . TYR A 1 95 ? 20.755 0.713 -23.662 1.00 98.19 95 TYR A O 1
ATOM 799 N N . LYS A 1 96 ? 19.406 -0.835 -22.731 1.00 96.75 96 LYS A N 1
ATOM 800 C CA . LYS A 1 96 ? 19.600 -1.852 -23.780 1.00 96.75 96 LYS A CA 1
ATOM 801 C C . LYS A 1 96 ? 19.207 -1.318 -25.162 1.00 96.75 96 LYS A C 1
ATOM 803 O O . LYS A 1 96 ? 19.979 -1.467 -26.110 1.00 96.75 96 LYS A O 1
ATOM 808 N N . LEU A 1 97 ? 18.046 -0.669 -25.280 1.00 96.31 97 LEU A N 1
ATOM 809 C CA . LEU A 1 97 ? 17.581 -0.097 -26.547 1.00 96.31 97 LEU A CA 1
ATOM 810 C C . LEU A 1 97 ? 18.529 1.002 -27.060 1.00 96.31 97 LEU A C 1
ATOM 812 O O . LEU A 1 97 ? 18.874 1.016 -28.241 1.00 96.31 97 LEU A O 1
ATOM 816 N N . THR A 1 98 ? 19.015 1.868 -26.167 1.00 96.31 98 THR A N 1
ATOM 817 C CA . THR A 1 98 ? 19.960 2.950 -26.495 1.00 96.31 98 THR A CA 1
ATOM 818 C C . THR A 1 98 ? 21.301 2.401 -26.987 1.00 96.31 98 THR A C 1
ATOM 820 O O . THR A 1 98 ? 21.824 2.886 -27.992 1.00 96.31 98 THR A O 1
ATOM 823 N N . ILE A 1 99 ? 21.840 1.356 -26.344 1.00 96.19 99 ILE A N 1
ATOM 824 C CA . ILE A 1 99 ? 23.064 0.675 -26.799 1.00 96.19 99 ILE A CA 1
ATOM 825 C C . ILE A 1 99 ? 22.854 0.011 -28.161 1.00 96.19 99 ILE A C 1
ATOM 827 O O . ILE A 1 99 ? 23.701 0.163 -29.040 1.00 96.19 99 ILE A O 1
ATOM 831 N N . CYS A 1 100 ? 21.727 -0.677 -28.363 1.00 94.38 100 CYS A N 1
ATOM 832 C CA . CYS A 1 100 ? 21.402 -1.322 -29.635 1.00 94.38 100 CYS A CA 1
ATOM 833 C C . CYS A 1 100 ? 21.371 -0.301 -30.787 1.00 94.38 100 CYS A C 1
ATOM 835 O O . CYS A 1 100 ? 22.079 -0.472 -31.781 1.00 94.38 100 CYS A O 1
ATOM 837 N N . ILE A 1 101 ? 20.647 0.812 -30.612 1.00 94.50 101 ILE A N 1
ATOM 838 C CA . ILE A 1 101 ? 20.592 1.917 -31.584 1.00 94.50 101 ILE A CA 1
ATOM 839 C C . ILE A 1 101 ? 21.989 2.495 -31.843 1.00 94.50 101 ILE A C 1
ATOM 841 O O . ILE A 1 101 ? 22.386 2.651 -32.998 1.00 94.50 101 ILE A O 1
ATOM 845 N N . SER A 1 102 ? 22.752 2.777 -30.784 1.00 95.06 102 SER A N 1
ATOM 846 C CA . SER A 1 102 ? 24.084 3.387 -30.891 1.00 95.06 102 SER A CA 1
ATOM 847 C C . SER A 1 102 ? 25.083 2.478 -31.614 1.00 95.06 102 SER A C 1
ATOM 849 O O . SER A 1 102 ? 25.853 2.953 -32.445 1.00 95.06 102 SER A O 1
ATOM 851 N N . SER A 1 103 ? 25.042 1.169 -31.344 1.00 94.44 103 SER A N 1
ATOM 852 C CA . SER A 1 103 ? 25.918 0.171 -31.966 1.00 94.44 103 SER A CA 1
ATOM 853 C C . SER A 1 103 ? 25.586 -0.072 -33.441 1.00 94.44 103 SER A C 1
ATOM 855 O O . SER A 1 103 ? 26.493 -0.185 -34.263 1.00 94.44 103 SER A O 1
ATOM 857 N N . LEU A 1 104 ? 24.303 -0.091 -33.811 1.00 93.31 104 LEU A N 1
ATOM 858 C CA . LEU A 1 104 ? 23.901 -0.205 -35.217 1.00 93.31 104 LEU A CA 1
ATOM 859 C C . LEU A 1 104 ? 24.207 1.089 -35.990 1.00 93.31 104 LEU A C 1
ATOM 861 O O . LEU A 1 104 ? 24.653 1.041 -37.137 1.00 93.31 104 LEU A O 1
ATOM 865 N N . SER A 1 105 ? 24.036 2.252 -35.353 1.00 93.38 105 SER A N 1
ATOM 866 C CA . SER A 1 105 ? 24.396 3.541 -35.948 1.00 93.38 105 SER A CA 1
ATOM 867 C C . SER A 1 105 ? 25.907 3.689 -36.151 1.00 93.38 105 SER A C 1
ATOM 869 O O . SER A 1 105 ? 26.314 4.247 -37.168 1.00 93.38 105 SER A O 1
ATOM 871 N N . SER A 1 106 ? 26.749 3.192 -35.234 1.00 94.25 106 SER A N 1
ATOM 872 C CA . SER A 1 106 ? 28.212 3.236 -35.396 1.00 94.25 106 SER A CA 1
ATOM 873 C C . SER A 1 106 ? 28.726 2.250 -36.449 1.00 94.25 106 SER A C 1
ATOM 875 O O . SER A 1 106 ? 29.735 2.520 -37.094 1.00 94.25 106 SER A O 1
ATOM 877 N N . GLN A 1 107 ? 27.996 1.159 -36.698 1.00 93.56 107 GLN A N 1
ATOM 878 C CA . GLN A 1 107 ? 28.220 0.248 -37.828 1.00 93.56 107 GLN A CA 1
ATOM 879 C C . GLN A 1 107 ? 27.712 0.803 -39.179 1.00 93.56 107 GLN A C 1
ATOM 881 O O . GLN A 1 107 ? 27.815 0.121 -40.197 1.00 93.56 107 GLN A O 1
ATOM 886 N N . GLY A 1 108 ? 27.166 2.026 -39.219 1.00 93.12 108 GLY A N 1
ATOM 887 C CA . GLY A 1 108 ? 26.750 2.694 -40.457 1.00 93.12 108 GLY A CA 1
ATOM 888 C C . GLY A 1 108 ? 25.417 2.216 -41.045 1.00 93.12 108 GLY A C 1
ATOM 889 O O . GLY A 1 108 ? 25.140 2.476 -42.218 1.00 93.12 108 GLY A O 1
ATOM 890 N N . TYR A 1 109 ? 24.573 1.526 -40.270 1.00 92.50 109 TYR A N 1
ATOM 891 C CA . TYR A 1 109 ? 23.242 1.129 -40.736 1.00 92.50 109 TYR A CA 1
ATOM 892 C C . TYR A 1 109 ? 22.328 2.349 -40.937 1.00 92.50 109 TYR A C 1
ATOM 894 O O . TYR A 1 109 ? 22.321 3.288 -40.142 1.00 92.50 109 TYR A O 1
ATOM 902 N N . ASN A 1 110 ? 21.502 2.321 -41.989 1.00 93.56 110 ASN A N 1
ATOM 903 C CA . ASN A 1 110 ? 20.460 3.328 -42.193 1.00 93.56 110 ASN A CA 1
ATOM 904 C C . ASN A 1 110 ? 19.285 3.118 -41.213 1.00 93.56 110 ASN A C 1
ATOM 906 O O . ASN A 1 110 ? 19.101 2.036 -40.655 1.00 93.56 110 ASN A O 1
ATOM 910 N N . LYS A 1 111 ? 18.449 4.151 -41.031 1.00 91.38 111 LYS A N 1
ATOM 911 C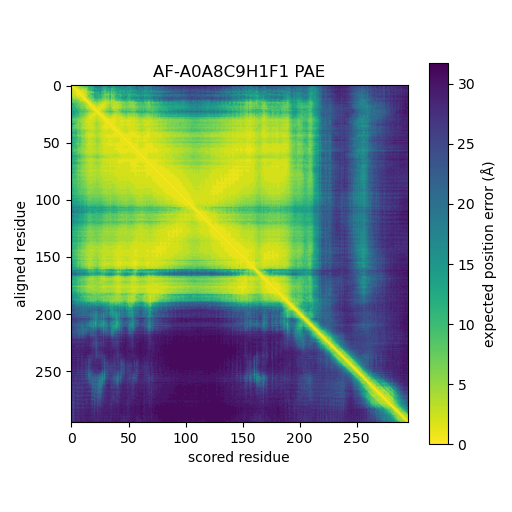 CA . LYS A 1 111 ? 17.328 4.139 -40.067 1.00 91.38 111 LYS A CA 1
ATOM 912 C C . LYS A 1 111 ? 16.365 2.955 -40.254 1.00 91.38 111 LYS A C 1
ATOM 914 O O . LYS A 1 111 ? 15.896 2.398 -39.268 1.00 91.38 111 LYS A O 1
ATOM 919 N N . GLU A 1 112 ? 16.111 2.549 -41.496 1.00 92.12 112 GLU A N 1
ATOM 920 C CA . GLU A 1 112 ? 15.231 1.419 -41.831 1.00 92.12 112 GLU A CA 1
ATOM 921 C C . GLU A 1 112 ? 15.801 0.079 -41.354 1.00 92.12 112 GLU A C 1
ATOM 923 O O . GLU A 1 112 ? 15.113 -0.680 -40.671 1.00 92.12 112 GLU A O 1
ATOM 928 N N . LYS A 1 113 ? 17.078 -0.207 -41.645 1.00 92.00 113 LYS A N 1
ATOM 929 C CA . LYS A 1 113 ? 17.720 -1.430 -41.150 1.00 92.00 113 LYS A CA 1
ATOM 930 C C . LYS A 1 113 ? 17.886 -1.403 -39.632 1.00 92.00 113 LYS A C 1
ATOM 932 O O . LYS A 1 113 ? 17.712 -2.444 -39.008 1.00 92.00 113 LYS A O 1
ATOM 937 N N . ILE A 1 114 ? 18.158 -0.240 -39.026 1.00 91.81 114 ILE A N 1
ATOM 938 C CA . ILE A 1 114 ? 18.168 -0.089 -37.560 1.00 91.81 114 ILE A CA 1
ATOM 939 C C . ILE A 1 114 ? 16.812 -0.510 -36.976 1.00 91.81 114 ILE A C 1
ATOM 941 O O . ILE A 1 114 ? 16.784 -1.305 -36.042 1.00 91.81 114 ILE A O 1
ATOM 945 N N . PHE A 1 115 ? 15.695 -0.048 -37.546 1.00 92.62 115 PHE A N 1
ATOM 946 C CA . PHE A 1 115 ? 14.351 -0.428 -37.098 1.00 92.62 115 PHE A CA 1
ATOM 947 C C . PHE A 1 115 ? 14.106 -1.946 -37.182 1.00 92.62 115 PHE A C 1
ATOM 949 O O . PHE A 1 115 ? 13.665 -2.554 -36.205 1.00 92.62 115 PHE A O 1
ATOM 956 N N . ILE A 1 116 ? 14.467 -2.575 -38.306 1.00 92.44 116 ILE A N 1
ATOM 957 C CA . ILE A 1 116 ? 14.367 -4.035 -38.483 1.00 92.44 116 ILE A CA 1
ATOM 958 C C . ILE A 1 116 ? 15.241 -4.770 -37.451 1.00 92.44 116 ILE A C 1
ATOM 960 O O . ILE A 1 116 ? 14.782 -5.717 -36.810 1.00 92.44 116 ILE A O 1
ATOM 964 N N . HIS A 1 117 ? 16.474 -4.308 -37.224 1.00 91.56 117 HIS A N 1
ATOM 965 C CA . HIS A 1 117 ? 17.377 -4.920 -36.252 1.00 91.56 117 HIS A CA 1
ATOM 966 C C . HIS A 1 117 ? 16.899 -4.762 -34.801 1.00 91.56 117 HIS A C 1
ATOM 968 O O . HIS A 1 117 ? 16.991 -5.732 -34.047 1.00 91.56 117 HIS A O 1
ATOM 974 N N . ILE A 1 118 ? 16.307 -3.622 -34.420 1.00 93.56 118 ILE A N 1
ATOM 975 C CA . ILE A 1 118 ? 15.651 -3.447 -33.111 1.00 93.56 118 ILE A CA 1
ATOM 976 C C . ILE A 1 118 ? 14.557 -4.501 -32.923 1.00 93.56 118 ILE A C 1
ATOM 978 O O . ILE A 1 118 ? 14.517 -5.144 -31.877 1.00 93.56 118 ILE A O 1
ATOM 982 N N . TRP A 1 119 ? 13.716 -4.738 -33.934 1.00 94.19 119 TRP A N 1
ATOM 983 C CA . TRP A 1 119 ? 12.647 -5.736 -33.833 1.00 94.19 119 TRP A CA 1
ATOM 984 C C . TRP A 1 119 ? 13.167 -7.181 -33.713 1.00 94.19 119 TRP A C 1
ATOM 986 O O . TRP A 1 119 ? 12.499 -8.032 -33.136 1.00 94.19 119 TRP A O 1
ATOM 996 N N . THR A 1 120 ? 14.382 -7.463 -34.195 1.00 90.94 120 THR A N 1
ATOM 997 C CA . THR A 1 120 ? 15.019 -8.786 -34.034 1.00 90.94 120 THR A CA 1
ATOM 998 C C . THR A 1 120 ? 15.851 -8.949 -32.754 1.00 90.94 120 THR A C 1
ATOM 1000 O O . THR A 1 120 ? 15.954 -10.064 -32.253 1.00 90.94 120 THR A O 1
ATOM 1003 N N . MET A 1 121 ? 16.441 -7.873 -32.214 1.00 89.75 121 MET A N 1
ATOM 1004 C CA . MET A 1 121 ? 17.443 -7.938 -31.128 1.00 89.75 121 MET A CA 1
ATOM 1005 C C . MET A 1 121 ? 16.980 -7.312 -29.799 1.00 89.75 121 MET A C 1
ATOM 1007 O O . MET A 1 121 ? 17.559 -7.581 -28.744 1.00 89.75 121 MET A O 1
ATOM 1011 N N . ALA A 1 122 ? 15.966 -6.444 -29.840 1.00 94.12 122 ALA A N 1
ATOM 1012 C CA . ALA A 1 122 ? 15.526 -5.624 -28.710 1.00 94.12 122 ALA A CA 1
ATOM 1013 C C . ALA A 1 122 ? 13.994 -5.429 -28.634 1.00 94.12 122 ALA A C 1
ATOM 1015 O O . ALA A 1 122 ? 13.529 -4.535 -27.924 1.00 94.12 122 ALA A O 1
ATOM 1016 N N . ALA A 1 123 ? 13.194 -6.250 -29.328 1.00 95.00 123 ALA A N 1
ATOM 1017 C CA . ALA A 1 123 ? 11.729 -6.184 -29.251 1.00 95.00 123 ALA A CA 1
ATOM 1018 C C . ALA A 1 123 ? 11.210 -6.385 -27.817 1.00 95.00 123 ALA A C 1
ATOM 1020 O O . ALA A 1 123 ? 10.287 -5.692 -27.395 1.00 95.00 123 ALA A O 1
ATOM 1021 N N . ASP A 1 124 ? 11.857 -7.256 -27.036 1.00 94.81 124 ASP A N 1
ATOM 1022 C CA . ASP A 1 124 ? 11.622 -7.419 -25.598 1.00 94.81 124 ASP A CA 1
ATOM 1023 C C . ASP A 1 124 ? 11.728 -6.085 -24.845 1.00 94.81 124 ASP A C 1
ATOM 1025 O O . ASP A 1 124 ? 10.862 -5.762 -24.038 1.00 94.81 124 ASP A O 1
ATOM 1029 N N . SER A 1 125 ? 12.737 -5.268 -25.157 1.00 96.50 125 SER A N 1
ATOM 1030 C CA . SER A 1 125 ? 12.936 -3.959 -24.530 1.00 96.50 125 SER A CA 1
ATOM 1031 C C . SER A 1 125 ? 11.856 -2.961 -24.948 1.00 96.50 125 SER A C 1
ATOM 1033 O O . SER A 1 125 ? 11.395 -2.189 -24.114 1.00 96.50 125 SER A O 1
ATOM 1035 N N . VAL A 1 126 ? 11.398 -3.001 -26.204 1.00 95.75 126 VAL A N 1
ATOM 1036 C CA . VAL A 1 126 ? 10.284 -2.162 -26.681 1.00 95.75 126 VAL A CA 1
ATOM 1037 C C . VAL A 1 126 ? 8.982 -2.519 -25.954 1.00 95.75 126 VAL A C 1
ATOM 1039 O O . VAL A 1 126 ? 8.317 -1.630 -25.419 1.00 95.75 126 VAL A O 1
ATOM 1042 N N . PHE A 1 127 ? 8.641 -3.809 -25.862 1.00 97.19 127 PHE A N 1
ATOM 1043 C CA . PHE A 1 127 ? 7.455 -4.263 -25.128 1.00 97.19 127 PHE A CA 1
ATOM 1044 C C . PHE A 1 127 ? 7.551 -3.963 -23.626 1.00 97.19 127 PHE A C 1
ATOM 1046 O O . PHE A 1 127 ? 6.578 -3.485 -23.040 1.00 97.19 127 PHE A O 1
ATOM 1053 N N . LEU A 1 128 ? 8.718 -4.177 -23.008 1.00 97.56 128 LEU A N 1
ATOM 1054 C CA . LEU A 1 128 ? 8.938 -3.875 -21.593 1.00 97.56 128 LEU A CA 1
ATOM 1055 C C . LEU A 1 128 ? 8.857 -2.375 -21.296 1.00 97.56 128 LEU A C 1
ATOM 1057 O O . LEU A 1 128 ? 8.273 -2.020 -20.277 1.00 97.56 128 LEU A O 1
ATOM 1061 N N . ILE A 1 129 ? 9.354 -1.486 -22.164 1.00 98.25 129 ILE A N 1
ATOM 1062 C CA . ILE A 1 129 ? 9.189 -0.029 -21.993 1.00 98.25 129 ILE A CA 1
ATOM 1063 C C . ILE A 1 129 ? 7.702 0.339 -21.991 1.00 98.25 129 ILE A C 1
ATOM 1065 O O . ILE A 1 129 ? 7.244 1.005 -21.065 1.00 98.25 129 ILE A O 1
ATOM 1069 N N . LEU A 1 130 ? 6.927 -0.136 -22.972 1.00 97.56 130 LEU A N 1
ATOM 1070 C CA . LEU A 1 130 ? 5.490 0.154 -23.046 1.00 97.56 130 LEU A CA 1
ATOM 1071 C C . LEU A 1 130 ? 4.741 -0.377 -21.811 1.00 97.56 130 LEU A C 1
ATOM 1073 O O . LEU A 1 130 ? 3.975 0.356 -21.186 1.00 97.56 130 LEU A O 1
ATOM 1077 N N . TYR A 1 131 ? 5.010 -1.622 -21.413 1.00 97.75 131 TYR A N 1
ATOM 1078 C CA . TYR A 1 131 ? 4.395 -2.242 -20.238 1.00 97.75 131 TYR A CA 1
ATOM 1079 C C . TYR A 1 131 ? 4.784 -1.554 -18.919 1.00 97.75 131 TYR A C 1
ATOM 1081 O O . TYR A 1 131 ? 3.927 -1.312 -18.064 1.00 97.75 131 TYR A O 1
ATOM 1089 N N . THR A 1 132 ? 6.063 -1.212 -18.740 1.00 98.12 132 THR A N 1
ATOM 1090 C CA . THR A 1 132 ? 6.542 -0.564 -17.509 1.00 98.12 132 THR A CA 1
ATOM 1091 C C . THR A 1 132 ? 6.061 0.876 -17.400 1.00 98.12 132 THR A C 1
ATOM 1093 O O . THR A 1 132 ? 5.639 1.254 -16.317 1.00 98.12 132 THR A O 1
ATOM 1096 N N . VAL A 1 133 ? 6.006 1.658 -18.484 1.00 97.56 133 VAL A N 1
ATOM 1097 C CA . VAL A 1 133 ? 5.423 3.016 -18.452 1.00 97.56 133 VAL A CA 1
ATOM 1098 C C . VAL A 1 133 ? 3.944 2.976 -18.049 1.00 97.56 133 VAL A C 1
ATOM 1100 O O . VAL A 1 133 ? 3.530 3.737 -17.173 1.00 97.56 133 VAL A O 1
ATOM 1103 N N . LEU A 1 134 ? 3.158 2.060 -18.629 1.00 96.81 134 LEU A N 1
ATOM 1104 C CA . LEU A 1 134 ? 1.736 1.914 -18.300 1.00 96.81 134 LEU A CA 1
ATOM 1105 C C . LEU A 1 134 ? 1.518 1.481 -16.844 1.00 96.81 134 LEU A C 1
ATOM 1107 O O . LEU A 1 134 ? 0.684 2.060 -16.152 1.00 96.81 134 LEU A O 1
ATOM 1111 N N . THR A 1 135 ? 2.266 0.488 -16.355 1.00 96.50 135 THR A N 1
ATOM 1112 C CA . THR A 1 135 ? 2.109 -0.010 -14.976 1.00 96.50 135 THR A CA 1
ATOM 1113 C C . THR A 1 135 ? 2.676 0.946 -13.924 1.00 96.50 135 THR A C 1
ATOM 1115 O O . THR A 1 135 ? 2.075 1.094 -12.858 1.00 96.50 135 THR A O 1
ATOM 1118 N N . LEU A 1 136 ? 3.769 1.657 -14.222 1.00 96.88 136 LEU A N 1
ATOM 1119 C CA . LEU A 1 136 ? 4.398 2.621 -13.314 1.00 96.88 136 LEU A CA 1
ATOM 1120 C C . LEU A 1 136 ? 3.444 3.758 -12.927 1.00 96.88 136 LEU A C 1
ATOM 1122 O O . LEU A 1 136 ? 3.424 4.147 -11.761 1.00 96.88 136 LEU A O 1
ATOM 1126 N N . TRP A 1 137 ? 2.612 4.239 -13.859 1.00 95.88 137 TRP A N 1
ATOM 1127 C CA . TRP A 1 137 ? 1.587 5.253 -13.581 1.00 95.88 137 TRP A CA 1
ATOM 1128 C C . TRP A 1 137 ? 0.652 4.835 -12.433 1.00 95.88 137 TRP A C 1
ATOM 1130 O O . TRP A 1 137 ? 0.481 5.571 -11.458 1.00 95.88 137 TRP A O 1
ATOM 1140 N N . PHE A 1 138 ? 0.098 3.620 -12.504 1.00 96.88 138 PHE A N 1
ATOM 1141 C CA . PHE A 1 138 ? -0.802 3.096 -11.472 1.00 96.88 138 PHE A CA 1
ATOM 1142 C C . PHE A 1 138 ? -0.079 2.823 -10.147 1.00 96.88 138 PHE A C 1
ATOM 1144 O O . PHE A 1 138 ? -0.618 3.123 -9.082 1.00 96.88 138 PHE A O 1
ATOM 1151 N N . VAL A 1 139 ? 1.146 2.289 -10.198 1.00 97.56 139 VAL A N 1
ATOM 1152 C CA . VAL A 1 139 ? 1.923 1.960 -8.991 1.00 97.56 139 VAL A CA 1
ATOM 1153 C C . VAL A 1 139 ? 2.389 3.220 -8.253 1.00 97.56 139 VAL A C 1
ATOM 1155 O O . VAL A 1 139 ? 2.320 3.246 -7.025 1.00 97.56 139 VAL A O 1
ATOM 1158 N N . ILE A 1 140 ? 2.781 4.288 -8.960 1.00 97.88 140 ILE A N 1
ATOM 1159 C CA . ILE A 1 140 ? 3.075 5.594 -8.343 1.00 97.88 140 ILE A CA 1
ATOM 1160 C C . ILE A 1 140 ? 1.818 6.161 -7.674 1.00 97.88 140 ILE A C 1
ATOM 1162 O O . ILE A 1 140 ? 1.887 6.573 -6.518 1.00 97.88 140 ILE A O 1
ATOM 1166 N N . GLY A 1 141 ? 0.665 6.137 -8.354 1.00 97.62 141 GLY A N 1
ATOM 1167 C CA . GLY A 1 141 ? -0.602 6.603 -7.779 1.00 97.62 141 GLY A CA 1
ATOM 1168 C C . GLY A 1 141 ? -0.970 5.867 -6.484 1.00 97.62 141 GLY A C 1
ATOM 1169 O O . GLY A 1 141 ? -1.273 6.505 -5.475 1.00 97.62 141 GLY A O 1
ATOM 1170 N N . LEU A 1 142 ? -0.862 4.534 -6.486 1.00 97.44 142 LEU A N 1
ATOM 1171 C CA . LEU A 1 142 ? -1.101 3.695 -5.309 1.00 97.44 142 LEU A CA 1
ATOM 1172 C C . LEU A 1 142 ? -0.106 3.990 -4.174 1.00 97.44 142 LEU A C 1
ATOM 1174 O O . LEU A 1 142 ? -0.510 4.122 -3.019 1.00 97.44 142 LEU A O 1
ATOM 1178 N N . LEU A 1 143 ? 1.186 4.131 -4.488 1.00 98.06 143 LEU A N 1
ATOM 1179 C CA . LEU A 1 143 ? 2.222 4.437 -3.501 1.00 98.06 143 LEU A CA 1
ATOM 1180 C C . LEU A 1 143 ? 1.994 5.812 -2.854 1.00 98.06 143 LEU A C 1
ATOM 1182 O O . LEU A 1 143 ? 2.015 5.917 -1.630 1.00 98.06 143 LEU A O 1
ATOM 1186 N N . CYS A 1 144 ? 1.710 6.847 -3.650 1.00 98.06 144 CYS A N 1
ATOM 1187 C CA . CYS A 1 144 ? 1.383 8.182 -3.147 1.00 98.06 144 CYS A CA 1
ATOM 1188 C C . CYS A 1 144 ? 0.121 8.180 -2.270 1.00 98.06 144 CYS A C 1
ATOM 1190 O O . CYS A 1 144 ? 0.106 8.839 -1.230 1.00 98.06 144 CYS A O 1
ATOM 1192 N N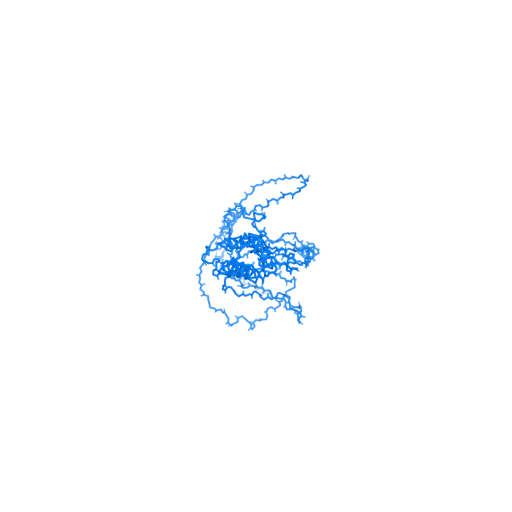 . TYR A 1 145 ? -0.908 7.412 -2.641 1.00 97.75 145 TYR A N 1
ATOM 1193 C CA . TYR A 1 145 ? -2.123 7.271 -1.837 1.00 97.75 145 TYR A CA 1
ATOM 1194 C C . TYR A 1 145 ? -1.848 6.611 -0.475 1.00 97.75 145 TYR A C 1
ATOM 1196 O O . TYR A 1 145 ? -2.271 7.135 0.553 1.00 97.75 145 TYR A O 1
ATOM 1204 N N . HIS A 1 146 ? -1.072 5.524 -0.430 1.00 97.75 146 HIS A N 1
ATOM 1205 C CA . HIS A 1 146 ? -0.722 4.892 0.848 1.00 97.75 146 HIS A CA 1
ATOM 1206 C C . HIS A 1 146 ? 0.260 5.718 1.690 1.00 97.75 146 HIS A C 1
ATOM 1208 O O . HIS A 1 146 ? 0.191 5.677 2.917 1.00 97.75 146 HIS A O 1
ATOM 1214 N N . ILE A 1 147 ? 1.128 6.526 1.071 1.00 97.69 147 ILE A N 1
ATOM 1215 C CA . ILE A 1 147 ? 1.912 7.539 1.794 1.00 97.69 147 ILE A CA 1
ATOM 1216 C C . ILE A 1 147 ? 0.972 8.576 2.425 1.00 97.69 147 ILE A C 1
ATOM 1218 O O . ILE A 1 147 ? 1.144 8.895 3.601 1.00 97.69 147 ILE A O 1
ATOM 1222 N N . TYR A 1 148 ? -0.043 9.056 1.695 1.00 96.75 148 TYR A N 1
ATOM 1223 C CA . TYR A 1 148 ? -1.052 9.976 2.228 1.00 96.75 148 TYR A CA 1
ATOM 1224 C C . TYR A 1 148 ? -1.788 9.387 3.445 1.00 96.75 148 TYR A C 1
ATOM 1226 O O . TYR A 1 148 ? -1.822 10.025 4.498 1.00 96.75 148 TYR A O 1
ATOM 1234 N N . THR A 1 149 ? -2.310 8.159 3.350 1.00 96.19 149 THR A N 1
ATOM 1235 C CA . THR A 1 149 ? -3.040 7.530 4.466 1.00 96.19 149 THR A CA 1
ATOM 1236 C C . THR A 1 149 ? -2.139 7.228 5.671 1.00 96.19 149 THR A C 1
ATOM 1238 O O . THR A 1 149 ? -2.582 7.362 6.813 1.00 96.19 149 THR A O 1
ATOM 1241 N N . ILE A 1 150 ? -0.847 6.930 5.454 1.00 96.81 150 ILE A N 1
ATOM 1242 C CA . ILE A 1 150 ? 0.153 6.853 6.534 1.00 96.81 150 ILE A CA 1
ATOM 1243 C C . ILE A 1 150 ? 0.326 8.214 7.217 1.00 96.81 150 ILE A C 1
ATOM 1245 O O . ILE A 1 150 ? 0.225 8.285 8.441 1.00 96.81 150 ILE A O 1
ATOM 1249 N N . VAL A 1 151 ? 0.571 9.304 6.475 1.00 96.69 151 VAL A N 1
ATOM 1250 C CA . VAL A 1 151 ? 0.833 10.611 7.109 1.00 96.69 151 VAL A CA 1
ATOM 1251 C C . VAL A 1 151 ? -0.394 11.205 7.801 1.00 96.69 151 VAL A C 1
ATOM 1253 O O . VAL A 1 151 ? -0.213 11.997 8.726 1.00 96.69 151 VAL A O 1
ATOM 1256 N N . THR A 1 152 ? -1.613 10.796 7.433 1.00 93.69 152 THR A N 1
ATOM 1257 C CA . THR A 1 152 ? -2.858 11.173 8.129 1.00 93.69 152 THR A CA 1
ATOM 1258 C C . THR A 1 152 ? -3.315 10.171 9.200 1.00 93.69 152 THR A C 1
ATOM 1260 O O . THR A 1 152 ? -4.273 10.477 9.909 1.00 93.69 152 THR A O 1
ATOM 1263 N N . ASN A 1 153 ? -2.651 9.015 9.356 1.00 93.81 153 ASN A N 1
ATOM 1264 C CA . ASN A 1 153 ? -3.050 7.874 10.205 1.00 93.81 153 ASN A CA 1
ATOM 1265 C C . ASN A 1 153 ? -4.494 7.396 9.955 1.00 93.81 153 ASN A C 1
ATOM 1267 O O . ASN A 1 153 ? -5.279 7.168 10.881 1.00 93.81 153 ASN A O 1
ATOM 1271 N N . GLN A 1 154 ? -4.868 7.263 8.686 1.00 93.06 154 GLN A N 1
ATOM 1272 C CA . GLN A 1 154 ? -6.167 6.745 8.250 1.00 93.06 154 GLN A CA 1
ATOM 1273 C C . GLN A 1 154 ? -5.986 5.402 7.542 1.00 93.06 154 GLN A C 1
ATOM 1275 O O . GLN A 1 154 ? -4.910 5.109 7.025 1.00 93.06 154 GLN A O 1
ATOM 1280 N N . THR A 1 155 ? -7.037 4.589 7.502 1.00 95.12 155 THR A N 1
ATOM 1281 C CA . THR A 1 155 ? -7.107 3.478 6.547 1.00 95.12 155 THR A CA 1
ATOM 1282 C C . THR A 1 155 ? -7.819 3.910 5.265 1.00 95.12 155 THR A C 1
ATOM 1284 O O . THR A 1 155 ? -8.633 4.838 5.270 1.00 95.12 155 THR A O 1
ATOM 1287 N N . THR A 1 156 ? -7.561 3.204 4.165 1.00 95.56 156 THR A N 1
ATOM 1288 C CA . THR A 1 156 ? -8.290 3.325 2.893 1.00 95.56 156 THR A CA 1
ATOM 1289 C C . THR A 1 156 ? -9.804 3.240 3.117 1.00 95.56 156 THR A C 1
ATOM 1291 O O . THR A 1 156 ? -10.563 4.078 2.630 1.00 95.56 156 THR A O 1
ATOM 1294 N N . TYR A 1 157 ? -10.254 2.274 3.929 1.00 94.69 157 TYR A N 1
ATOM 1295 C CA . TYR A 1 157 ? -11.659 2.123 4.307 1.00 94.69 157 TYR A CA 1
ATOM 1296 C C . TYR A 1 157 ? -12.230 3.368 5.004 1.00 94.69 157 TYR A C 1
ATOM 1298 O O . TYR A 1 157 ? -13.314 3.828 4.644 1.00 94.69 157 TYR A O 1
ATOM 1306 N N . GLU A 1 158 ? -11.514 3.930 5.980 1.00 91.38 158 GLU A N 1
ATOM 1307 C CA . GLU A 1 158 ? -11.953 5.118 6.722 1.00 91.38 158 GLU A CA 1
ATOM 1308 C C . GLU A 1 158 ? -12.008 6.367 5.840 1.00 91.38 158 GLU A C 1
ATOM 1310 O O . GLU A 1 158 ? -12.948 7.155 5.957 1.00 91.38 158 GLU A O 1
ATOM 1315 N N . GLN A 1 159 ? -11.043 6.528 4.932 1.00 91.19 159 GLN A N 1
ATOM 1316 C CA . GLN A 1 159 ? -11.007 7.635 3.980 1.00 91.19 159 GLN A CA 1
ATOM 1317 C C . GLN A 1 159 ? -12.185 7.547 2.996 1.00 91.19 159 GLN A C 1
ATOM 1319 O O . GLN A 1 159 ? -12.941 8.512 2.860 1.00 91.19 159 GLN A O 1
ATOM 1324 N N . ILE A 1 160 ? -12.402 6.382 2.372 1.00 89.62 160 ILE A N 1
ATOM 1325 C CA . ILE A 1 160 ? -13.498 6.154 1.412 1.00 89.62 160 ILE A CA 1
ATOM 1326 C C . ILE A 1 160 ? -14.871 6.284 2.083 1.00 89.62 160 ILE A C 1
ATOM 1328 O O . ILE A 1 160 ? -15.796 6.834 1.490 1.00 89.62 160 ILE A O 1
ATOM 1332 N N . LYS A 1 161 ? -15.022 5.801 3.322 1.00 85.94 161 LYS A N 1
ATOM 1333 C CA . LYS A 1 161 ? -16.257 5.972 4.103 1.00 85.94 161 LYS A CA 1
ATOM 1334 C C . LYS A 1 161 ? -16.383 7.344 4.766 1.00 85.94 161 LYS A C 1
ATOM 1336 O O . LYS A 1 161 ? -17.389 7.567 5.429 1.00 85.94 161 LYS A O 1
ATOM 1341 N N . SER A 1 162 ? -15.397 8.232 4.597 1.00 78.06 162 SER A N 1
ATOM 1342 C CA . SER A 1 162 ? -15.346 9.562 5.224 1.00 78.06 162 SER A CA 1
ATOM 1343 C C . SER A 1 162 ? -15.668 9.500 6.725 1.00 78.06 162 SER A C 1
ATOM 1345 O O . SER A 1 162 ? -16.482 10.259 7.243 1.00 78.06 162 SER A O 1
ATOM 1347 N N . PHE A 1 163 ? -15.050 8.536 7.414 1.00 70.56 163 PHE A N 1
ATOM 1348 C CA . PHE A 1 163 ? -15.426 8.102 8.767 1.00 70.56 163 PHE A CA 1
ATOM 1349 C C . PHE A 1 163 ? -15.249 9.192 9.839 1.00 70.56 163 PHE A C 1
ATOM 1351 O O . PHE A 1 163 ? -15.820 9.107 10.925 1.00 70.56 163 PHE A O 1
ATOM 1358 N N . TYR A 1 164 ? -14.463 10.222 9.523 1.00 72.38 164 TYR A N 1
ATOM 1359 C CA . TYR A 1 164 ? -14.229 11.394 10.354 1.00 72.38 164 TYR A CA 1
ATOM 1360 C C . TYR A 1 164 ? -14.792 12.624 9.634 1.00 72.38 164 TYR A C 1
ATOM 1362 O O . TYR A 1 164 ? -14.291 13.009 8.581 1.00 72.38 164 TYR A O 1
ATOM 1370 N N . GLN A 1 165 ? -15.838 13.232 10.204 1.00 64.94 165 GLN A N 1
ATOM 1371 C CA . GLN A 1 165 ? -16.379 14.519 9.733 1.00 64.94 165 GLN A CA 1
ATOM 1372 C C . GLN A 1 165 ? -15.569 15.724 10.251 1.00 64.94 165 GLN A C 1
ATOM 1374 O O . GLN A 1 165 ? -15.640 16.810 9.690 1.00 64.94 165 GLN A O 1
ATOM 1379 N N . ASN A 1 166 ? -14.797 15.511 11.321 1.00 71.19 166 ASN A N 1
ATOM 1380 C CA . ASN A 1 166 ? -13.860 16.458 11.925 1.00 71.19 166 ASN A CA 1
ATOM 1381 C C . ASN A 1 166 ? -12.435 15.864 11.854 1.00 71.19 166 ASN A C 1
ATOM 1383 O O . ASN A 1 166 ? -12.185 14.922 11.101 1.00 71.19 166 ASN A O 1
ATOM 1387 N N . ASP A 1 167 ? -11.509 16.366 12.674 1.00 78.69 167 ASP A N 1
ATOM 1388 C CA . ASP A 1 167 ? -10.151 15.827 12.793 1.00 78.69 167 ASP A CA 1
ATOM 1389 C C . ASP A 1 167 ? -10.116 14.319 13.101 1.00 78.69 167 ASP A C 1
ATOM 1391 O O . ASP A 1 167 ? -10.888 13.802 13.912 1.00 78.69 167 ASP A O 1
ATOM 1395 N N . ASN A 1 168 ? -9.164 13.614 12.481 1.00 85.31 168 ASN A N 1
ATOM 1396 C CA . ASN A 1 168 ? -8.910 12.201 12.752 1.00 85.31 168 ASN A CA 1
ATOM 1397 C C . ASN A 1 168 ? -8.326 12.015 14.172 1.00 85.31 168 ASN A C 1
ATOM 1399 O O . ASN A 1 168 ? -7.191 12.442 14.398 1.00 85.31 168 ASN A O 1
ATOM 1403 N N . PRO A 1 169 ? -9.006 11.313 15.100 1.00 84.19 169 PRO A N 1
ATOM 1404 C CA . PRO A 1 169 ? -8.513 11.099 16.463 1.00 84.19 169 PRO A CA 1
ATOM 1405 C C . PRO A 1 169 ? -7.262 10.208 16.540 1.00 84.19 169 PRO A C 1
ATOM 1407 O O . PRO A 1 169 ? -6.596 10.195 17.571 1.00 84.19 169 PRO A O 1
ATOM 1410 N N . PHE A 1 170 ? -6.924 9.473 15.474 1.00 86.88 170 PHE A N 1
ATOM 1411 C CA . PHE A 1 170 ? -5.697 8.671 15.392 1.00 86.88 170 PHE A CA 1
ATOM 1412 C C . PHE A 1 170 ? -4.502 9.452 14.823 1.00 86.88 170 PHE A C 1
ATOM 1414 O O . PHE A 1 170 ? -3.379 8.954 14.849 1.00 86.88 170 PHE A O 1
ATOM 1421 N N . ASN A 1 171 ? -4.704 10.670 14.310 1.00 89.56 171 ASN A N 1
ATOM 1422 C CA . ASN A 1 171 ? -3.616 11.486 13.779 1.00 89.56 171 ASN A CA 1
ATOM 1423 C C . ASN A 1 171 ? -2.818 12.133 14.923 1.00 89.56 171 ASN A C 1
ATOM 1425 O O . ASN A 1 171 ? -3.227 13.146 15.487 1.00 89.56 171 ASN A O 1
ATOM 1429 N N . ILE A 1 172 ? -1.641 11.582 15.218 1.00 91.44 172 ILE A N 1
ATOM 1430 C CA . ILE A 1 172 ? -0.715 12.082 16.249 1.00 91.44 172 ILE A CA 1
ATOM 1431 C C . ILE A 1 172 ? 0.395 12.984 15.669 1.00 91.44 172 ILE A C 1
ATOM 1433 O O . ILE A 1 172 ? 1.413 13.239 16.320 1.00 91.44 172 ILE A O 1
ATOM 1437 N N . GLY A 1 173 ? 0.192 13.488 14.447 1.00 92.94 173 GLY A N 1
ATOM 1438 C CA . GLY A 1 173 ? 1.117 14.335 13.694 1.00 92.94 173 GLY A CA 1
ATOM 1439 C C . GLY A 1 173 ? 2.029 13.542 12.752 1.00 92.94 173 GLY A C 1
ATOM 1440 O O . GLY A 1 173 ? 2.483 12.449 13.080 1.00 92.94 173 GLY A O 1
ATOM 1441 N N . VAL A 1 174 ? 2.340 14.121 11.585 1.00 95.19 174 VAL A N 1
ATOM 1442 C CA . VAL A 1 174 ? 3.012 13.455 10.444 1.00 95.19 174 VAL A CA 1
ATOM 1443 C C . VAL A 1 174 ? 4.228 12.610 10.846 1.00 95.19 174 VAL A C 1
ATOM 1445 O O . VAL A 1 174 ? 4.298 11.432 10.506 1.00 95.19 174 VAL A O 1
ATOM 1448 N N . ILE A 1 175 ? 5.172 13.182 11.603 1.00 95.94 175 ILE A N 1
ATOM 1449 C CA . ILE A 1 175 ? 6.403 12.483 12.019 1.00 95.94 175 ILE A CA 1
ATOM 1450 C C . ILE A 1 175 ? 6.085 11.302 12.946 1.00 95.94 175 ILE A C 1
ATOM 1452 O O . ILE A 1 175 ? 6.681 10.234 12.811 1.00 95.94 175 ILE A O 1
ATOM 1456 N N . ASN A 1 176 ? 5.131 11.466 13.865 1.00 93.25 176 ASN A N 1
ATOM 1457 C CA . ASN A 1 176 ? 4.738 10.413 14.798 1.00 93.25 176 ASN A CA 1
ATOM 1458 C C . ASN A 1 176 ? 3.962 9.297 14.090 1.00 93.25 176 ASN A C 1
ATOM 1460 O O . ASN A 1 176 ? 4.231 8.133 14.366 1.00 93.25 176 ASN A O 1
ATOM 1464 N N . ASN A 1 177 ? 3.091 9.629 13.131 1.00 94.88 177 ASN A N 1
ATOM 1465 C CA . ASN A 1 177 ? 2.379 8.648 12.307 1.00 94.88 177 ASN A CA 1
ATOM 1466 C C . ASN A 1 177 ? 3.362 7.804 11.473 1.00 94.88 177 ASN A C 1
ATOM 1468 O O . ASN A 1 177 ? 3.280 6.577 11.461 1.00 94.88 177 ASN A O 1
ATOM 1472 N N . ILE A 1 178 ? 4.355 8.444 10.838 1.00 95.94 178 ILE A N 1
ATOM 1473 C CA . ILE A 1 178 ? 5.436 7.746 10.119 1.00 95.94 178 ILE A CA 1
ATOM 1474 C C . ILE A 1 178 ? 6.248 6.867 11.085 1.00 95.94 178 ILE A C 1
ATOM 1476 O O . ILE A 1 178 ? 6.555 5.718 10.765 1.00 95.94 178 ILE A O 1
ATOM 1480 N N . LYS A 1 179 ? 6.578 7.372 12.281 1.00 94.88 179 LYS A N 1
ATOM 1481 C CA . LYS A 1 179 ? 7.319 6.617 13.301 1.00 94.88 179 LYS A CA 1
ATOM 1482 C C . LYS A 1 179 ? 6.529 5.401 13.801 1.00 94.88 179 LYS A C 1
ATOM 1484 O O . LYS A 1 179 ? 7.108 4.325 13.938 1.00 94.88 179 LYS A O 1
ATOM 1489 N N . GLU A 1 180 ? 5.229 5.546 14.042 1.00 91.69 180 GLU A N 1
ATOM 1490 C CA . GLU A 1 180 ? 4.333 4.445 14.404 1.00 91.69 180 GLU A CA 1
ATOM 1491 C C . GLU A 1 180 ? 4.273 3.411 13.273 1.00 91.69 180 GLU A C 1
ATOM 1493 O O . GLU A 1 180 ? 4.482 2.221 13.514 1.00 91.69 180 GLU A O 1
ATOM 1498 N N . PHE A 1 181 ? 4.080 3.848 12.026 1.00 93.38 181 PHE A N 1
ATOM 1499 C CA . PHE A 1 181 ? 4.061 2.960 10.867 1.00 93.38 181 PHE A CA 1
ATOM 1500 C C . PHE A 1 181 ? 5.368 2.158 10.726 1.00 93.38 181 PHE A C 1
ATOM 1502 O O . PHE A 1 181 ? 5.315 0.928 10.657 1.00 93.38 181 PHE A O 1
ATOM 1509 N N . LEU A 1 182 ? 6.529 2.825 10.737 1.00 93.12 182 LEU A N 1
ATOM 1510 C CA . LEU A 1 182 ? 7.834 2.191 10.509 1.00 93.12 182 LEU A CA 1
ATOM 1511 C C . LEU A 1 182 ? 8.296 1.309 11.679 1.00 93.12 182 LEU A C 1
ATOM 1513 O O . LEU A 1 182 ? 8.807 0.213 11.447 1.00 93.12 182 LEU A O 1
ATOM 1517 N N . PHE A 1 183 ? 8.130 1.772 12.924 1.00 91.81 183 PHE A N 1
ATOM 1518 C CA . PHE A 1 183 ? 8.776 1.171 14.101 1.00 91.81 183 PHE A CA 1
ATOM 1519 C C . PHE A 1 183 ? 7.821 0.456 15.067 1.00 91.81 183 PHE A C 1
ATOM 1521 O O . PHE A 1 183 ? 8.286 -0.150 16.034 1.00 91.81 183 PHE A O 1
ATOM 1528 N N . SER A 1 184 ? 6.502 0.467 14.833 1.00 86.25 184 SER A N 1
ATOM 1529 C CA . SER A 1 184 ? 5.586 -0.376 15.616 1.00 86.25 184 SER A CA 1
ATOM 1530 C C . SER A 1 184 ? 5.951 -1.857 15.485 1.00 86.25 184 SER A C 1
ATOM 1532 O O . SER A 1 184 ? 6.336 -2.344 14.417 1.00 86.25 184 SER A O 1
ATOM 1534 N N . LYS A 1 185 ? 5.758 -2.622 16.560 1.00 85.69 185 LYS A N 1
ATOM 1535 C CA . LYS A 1 185 ? 5.852 -4.085 16.508 1.00 85.69 185 LYS A CA 1
ATOM 1536 C C . LYS A 1 185 ? 4.646 -4.652 15.751 1.00 85.69 185 LYS A C 1
ATOM 1538 O O . LYS A 1 185 ? 3.533 -4.151 15.889 1.00 85.69 185 LYS A O 1
ATOM 1543 N N . THR A 1 186 ? 4.838 -5.697 14.948 1.00 85.25 186 THR A N 1
ATOM 1544 C CA . THR A 1 186 ? 3.710 -6.413 14.326 1.00 85.25 186 THR A CA 1
ATOM 1545 C C . THR A 1 186 ? 2.842 -7.050 15.416 1.00 85.25 186 THR A C 1
ATOM 1547 O O . THR A 1 186 ? 3.367 -7.744 16.292 1.00 85.25 186 THR A O 1
ATOM 1550 N N . ARG A 1 187 ? 1.522 -6.810 15.380 1.00 80.00 187 ARG A N 1
ATOM 1551 C CA . ARG A 1 187 ? 0.577 -7.352 16.373 1.00 80.00 187 ARG A CA 1
ATOM 1552 C C . ARG A 1 187 ? 0.559 -8.888 16.325 1.00 80.00 187 ARG A C 1
ATOM 1554 O O . ARG A 1 187 ? 0.691 -9.498 15.256 1.00 80.00 187 ARG A O 1
ATOM 1561 N N . LYS A 1 188 ? 0.422 -9.519 17.497 1.00 79.00 188 LYS A N 1
ATOM 1562 C CA . LYS A 1 188 ? 0.296 -10.983 17.617 1.00 79.00 188 LYS A CA 1
ATOM 1563 C C . LYS A 1 188 ? -1.009 -11.458 16.962 1.00 79.00 188 LYS A C 1
ATOM 1565 O O . LYS A 1 188 ? -1.920 -10.676 16.720 1.00 79.00 188 LYS A O 1
ATOM 1570 N N . SER A 1 189 ? -1.091 -12.751 16.659 1.00 77.12 189 SER A N 1
ATOM 1571 C CA . SER A 1 189 ? -2.365 -13.366 16.278 1.00 77.12 189 SER A CA 1
ATOM 1572 C C . SER A 1 189 ? -3.270 -13.478 17.503 1.00 77.12 189 SER A C 1
ATOM 1574 O O . SER A 1 189 ? -2.822 -13.991 18.524 1.00 77.12 189 SER A O 1
ATOM 1576 N N . TYR A 1 190 ? -4.529 -13.052 17.388 1.00 70.25 190 TYR A N 1
ATOM 1577 C CA . TYR A 1 190 ? -5.570 -13.348 18.384 1.00 70.25 190 TYR A CA 1
ATOM 1578 C C . TYR A 1 190 ? -6.003 -14.818 18.329 1.00 70.25 190 TYR A C 1
ATOM 1580 O O . TYR A 1 190 ? -6.368 -15.398 19.346 1.00 70.25 190 TYR A O 1
ATOM 1588 N N . ILE A 1 191 ? -5.897 -15.438 17.148 1.00 68.50 191 ILE A N 1
ATOM 1589 C CA . ILE A 1 191 ? -6.109 -16.872 16.956 1.00 68.50 191 ILE A CA 1
ATOM 1590 C C . ILE A 1 191 ? -4.808 -17.602 17.286 1.00 68.50 191 ILE A C 1
ATOM 1592 O O . ILE A 1 191 ? -3.809 -17.454 16.571 1.00 68.50 191 ILE A O 1
ATOM 1596 N N . ASN A 1 192 ? -4.842 -18.403 18.348 1.00 64.75 192 ASN A N 1
ATOM 1597 C CA . ASN A 1 192 ? -3.822 -19.388 18.677 1.00 64.75 192 ASN A CA 1
ATOM 1598 C C . ASN A 1 192 ? -4.299 -20.770 18.201 1.00 64.75 192 ASN A C 1
ATOM 1600 O O . ASN A 1 192 ? -5.157 -21.386 18.824 1.00 64.75 192 ASN A O 1
ATOM 1604 N N . PHE A 1 193 ? -3.736 -21.258 17.094 1.00 66.12 193 PHE A N 1
ATOM 1605 C CA . PHE A 1 193 ? -4.115 -22.546 16.498 1.00 66.12 193 PHE A CA 1
ATOM 1606 C C . PHE A 1 193 ? -3.715 -23.768 17.344 1.00 66.12 193 PHE A C 1
ATOM 1608 O O . PHE A 1 193 ? -4.237 -24.852 17.113 1.00 66.12 193 PHE A O 1
ATOM 1615 N N . ILE A 1 194 ? -2.799 -23.607 18.308 1.00 66.62 194 ILE A N 1
ATOM 1616 C CA . ILE A 1 194 ? -2.344 -24.685 19.202 1.00 66.62 194 ILE A CA 1
ATOM 1617 C C . ILE A 1 194 ? -3.254 -24.779 20.434 1.00 66.62 194 ILE A C 1
ATOM 1619 O O . ILE A 1 194 ? -3.548 -25.872 20.907 1.00 66.62 194 ILE A O 1
ATOM 1623 N N . ASN A 1 195 ? -3.719 -23.638 20.950 1.00 53.88 195 ASN A N 1
ATOM 1624 C CA . ASN A 1 195 ? -4.683 -23.583 22.045 1.00 53.88 195 ASN A CA 1
ATOM 1625 C C . ASN A 1 195 ? -5.713 -22.461 21.799 1.00 53.88 195 ASN A C 1
ATOM 1627 O O . ASN A 1 195 ? -5.463 -21.315 22.190 1.00 53.88 195 ASN A O 1
ATOM 1631 N N . PRO A 1 196 ? -6.870 -22.767 21.181 1.00 55.47 196 PRO A N 1
ATOM 1632 C CA . PRO A 1 196 ? -7.872 -21.765 20.810 1.00 55.47 196 PRO A CA 1
ATOM 1633 C C . PRO A 1 196 ? -8.599 -21.128 22.006 1.00 55.47 196 PRO A C 1
ATOM 1635 O O . PRO A 1 196 ? -9.288 -20.125 21.822 1.00 55.47 196 PRO A O 1
ATOM 1638 N N . HIS A 1 197 ? -8.434 -21.665 23.222 1.00 47.69 197 HIS A N 1
ATOM 1639 C CA . HIS A 1 197 ? -8.961 -21.067 24.453 1.00 47.69 197 HIS A CA 1
ATOM 1640 C C . HIS A 1 197 ? -8.084 -19.918 24.979 1.00 47.69 197 HIS A C 1
ATOM 1642 O O . HIS A 1 197 ? -8.568 -19.077 25.731 1.00 47.69 197 HIS A O 1
ATOM 1648 N N . LEU A 1 198 ? -6.817 -19.833 24.554 1.00 48.47 198 LEU A N 1
ATOM 1649 C CA . LEU A 1 198 ? -5.904 -18.736 24.894 1.00 48.47 198 LEU A CA 1
ATOM 1650 C C . LEU A 1 198 ? -5.981 -17.614 23.847 1.00 48.47 198 LEU A C 1
ATOM 1652 O O . LEU A 1 198 ? -5.011 -17.342 23.131 1.00 48.47 198 LEU A O 1
ATOM 1656 N N . GLN A 1 199 ? -7.143 -16.962 23.753 1.00 54.78 199 GLN A N 1
ATOM 1657 C CA . GLN A 1 199 ? -7.280 -15.720 22.989 1.00 54.78 199 GLN A CA 1
ATOM 1658 C C . GLN A 1 199 ? -6.667 -14.559 23.779 1.00 54.78 199 GLN A C 1
ATOM 1660 O O . GLN A 1 199 ? -6.935 -14.382 24.966 1.00 54.78 199 GLN A O 1
ATOM 1665 N N . VAL A 1 200 ? -5.817 -13.765 23.127 1.00 52.56 200 VAL A N 1
ATOM 1666 C CA . VAL A 1 200 ? -5.134 -12.641 23.783 1.00 52.56 200 VAL A CA 1
ATOM 1667 C C . VAL A 1 200 ? -6.110 -11.479 23.957 1.00 52.56 200 VAL A C 1
ATOM 1669 O O . VAL A 1 200 ? -6.365 -10.738 23.008 1.00 52.56 200 VAL A O 1
ATOM 1672 N N . VAL A 1 201 ? -6.623 -11.296 25.174 1.00 50.78 201 VAL A N 1
ATOM 1673 C CA . VAL A 1 201 ? -7.336 -10.075 25.567 1.00 50.78 201 VAL A CA 1
ATOM 1674 C C . VAL A 1 201 ? -6.297 -8.993 25.865 1.00 50.78 201 VAL A C 1
ATOM 1676 O O . VAL A 1 201 ? -5.507 -9.129 26.799 1.00 50.78 201 VAL A O 1
ATOM 1679 N N . ASP A 1 202 ? -6.266 -7.922 25.071 1.00 51.84 202 ASP A N 1
ATOM 1680 C CA . ASP A 1 202 ? -5.372 -6.787 25.326 1.00 51.84 202 ASP A CA 1
ATOM 1681 C C . ASP A 1 202 ? -6.019 -5.817 26.326 1.00 51.84 202 ASP A C 1
ATOM 1683 O O . ASP A 1 202 ? -6.698 -4.860 25.953 1.00 51.84 202 ASP A O 1
ATOM 1687 N N . ILE A 1 203 ? -5.851 -6.130 27.614 1.00 46.50 203 ILE A N 1
ATOM 1688 C CA . ILE A 1 203 ? -6.496 -5.424 28.735 1.00 46.50 203 ILE A CA 1
ATOM 1689 C C . ILE A 1 203 ? -5.783 -4.106 29.098 1.00 46.50 203 ILE A C 1
ATOM 1691 O O . ILE A 1 203 ? -6.411 -3.198 29.634 1.00 46.50 203 ILE A O 1
ATOM 1695 N N . ASN A 1 204 ? -4.482 -3.996 28.795 1.00 42.09 204 ASN A N 1
ATOM 1696 C CA . ASN A 1 204 ? -3.611 -2.890 29.227 1.00 42.09 204 ASN A CA 1
ATOM 1697 C C . ASN A 1 204 ? -3.034 -2.059 28.060 1.00 42.09 204 ASN A C 1
ATOM 1699 O O . ASN A 1 204 ? -2.343 -1.065 28.293 1.00 42.09 204 ASN A O 1
ATOM 1703 N N . GLY A 1 205 ? -3.248 -2.473 26.810 1.00 42.44 205 GLY A N 1
ATOM 1704 C CA . GLY A 1 205 ? -2.558 -1.921 25.651 1.00 42.44 205 GLY A CA 1
ATOM 1705 C C . GLY A 1 205 ? -2.931 -0.483 25.305 1.00 42.44 205 GLY A C 1
ATOM 1706 O O . GLY A 1 205 ? -4.100 -0.113 25.180 1.00 42.44 205 GLY A O 1
ATOM 1707 N N . SER A 1 206 ? -1.907 0.310 24.988 1.00 41.94 206 SER A N 1
ATOM 1708 C CA . SER A 1 206 ? -1.975 1.676 24.439 1.00 41.94 206 SER A CA 1
ATOM 1709 C C . SER A 1 206 ? -2.605 1.759 23.031 1.00 41.94 206 SER A C 1
ATOM 1711 O O . SER A 1 206 ? -2.351 2.703 22.286 1.00 41.94 206 SER A O 1
ATOM 1713 N N . HIS A 1 207 ? -3.349 0.730 22.617 1.00 48.19 207 HIS A N 1
ATOM 1714 C CA . HIS A 1 207 ? -3.725 0.423 21.236 1.00 48.19 207 HIS A CA 1
ATOM 1715 C C . HIS A 1 207 ? -5.217 0.057 21.091 1.00 48.19 207 HIS A C 1
ATOM 1717 O O . HIS A 1 207 ? -5.600 -0.672 20.181 1.00 48.19 207 HIS A O 1
ATOM 1723 N N . HIS A 1 208 ? -6.062 0.631 21.955 1.00 46.78 208 HIS A N 1
ATOM 1724 C CA . HIS A 1 208 ? -7.500 0.847 21.724 1.00 46.78 208 HIS A CA 1
ATOM 1725 C C . HIS A 1 208 ? -8.372 -0.407 21.439 1.00 46.78 208 HIS A C 1
ATOM 1727 O O . HIS A 1 208 ? -9.355 -0.335 20.713 1.00 46.78 208 HIS A O 1
ATOM 1733 N N . ILE A 1 209 ? -8.051 -1.500 22.141 1.00 50.66 209 ILE A N 1
ATOM 1734 C CA . ILE A 1 209 ? -8.940 -2.547 22.700 1.00 50.66 209 ILE A CA 1
ATOM 1735 C C . ILE A 1 209 ? -9.784 -3.440 21.756 1.00 50.66 209 ILE A C 1
ATOM 1737 O O . ILE A 1 209 ? -10.619 -3.006 20.958 1.00 50.66 209 ILE A O 1
ATOM 1741 N N . ILE A 1 210 ? -9.657 -4.746 22.026 1.00 48.22 210 ILE A N 1
ATOM 1742 C CA . ILE A 1 210 ? -10.532 -5.857 21.625 1.00 48.22 210 ILE A CA 1
ATOM 1743 C C . ILE A 1 210 ? -10.937 -6.635 22.897 1.00 48.22 210 ILE A C 1
ATOM 1745 O O . ILE A 1 210 ? -10.103 -6.825 23.780 1.00 48.22 210 ILE A O 1
ATOM 1749 N N . VAL A 1 211 ? -12.183 -7.126 22.985 1.00 44.41 211 VAL A N 1
ATOM 1750 C CA . VAL A 1 211 ? -12.665 -7.984 24.092 1.00 44.41 211 VAL A CA 1
ATOM 1751 C C . VAL A 1 211 ? -13.372 -9.220 23.532 1.00 44.41 211 VAL A C 1
ATOM 1753 O O . VAL A 1 211 ? -14.487 -9.077 23.034 1.00 44.41 211 VAL A O 1
ATOM 1756 N N . PHE A 1 212 ? -12.768 -10.413 23.652 1.00 42.16 212 PHE A N 1
ATOM 1757 C CA . PHE A 1 212 ? -13.368 -11.696 23.236 1.00 42.16 212 PHE A CA 1
ATOM 1758 C C . PHE A 1 212 ? -13.339 -12.765 24.333 1.00 42.16 212 PHE A C 1
ATOM 1760 O O . PHE A 1 212 ? -12.378 -13.516 24.460 1.00 42.16 212 PHE A O 1
ATOM 1767 N N . SER A 1 213 ? -14.434 -12.816 25.095 1.00 35.22 213 SER A N 1
ATOM 1768 C CA . SER A 1 213 ? -15.089 -14.004 25.670 1.00 35.22 213 SER A CA 1
ATOM 1769 C C . SER A 1 213 ? -16.012 -13.517 26.787 1.00 35.22 213 SER A C 1
ATOM 1771 O O . SER A 1 213 ? -15.539 -12.905 27.740 1.00 35.22 213 SER A O 1
ATOM 1773 N N . ASP A 1 214 ? -17.311 -13.812 26.714 1.00 39.25 214 ASP A N 1
ATOM 1774 C CA . ASP A 1 214 ? -18.283 -13.466 27.769 1.00 39.25 214 ASP A CA 1
ATOM 1775 C C . ASP A 1 214 ? -18.252 -14.460 28.955 1.00 39.25 214 ASP A C 1
ATOM 1777 O O . ASP A 1 214 ? -19.214 -14.597 29.707 1.00 39.25 214 ASP A O 1
ATOM 1781 N N . LYS A 1 215 ? -17.135 -15.179 29.124 1.00 38.00 215 LYS A N 1
ATOM 1782 C CA . LYS A 1 215 ? -16.829 -15.988 30.308 1.00 38.00 215 LYS A CA 1
ATOM 1783 C C . LYS A 1 215 ? -15.615 -15.409 31.007 1.00 38.00 215 LYS A C 1
ATOM 1785 O O . LYS A 1 215 ? -14.574 -15.232 30.374 1.00 38.00 215 LYS A O 1
ATOM 1790 N N . GLU A 1 216 ? -15.775 -15.158 32.301 1.00 33.09 216 GLU A N 1
ATOM 1791 C CA . GLU A 1 216 ? -14.720 -14.695 33.195 1.00 33.09 216 GLU A CA 1
ATOM 1792 C C . GLU A 1 216 ? -13.502 -15.618 33.084 1.00 33.09 216 GLU A C 1
ATOM 1794 O O . GLU A 1 216 ? -13.562 -16.806 33.401 1.00 33.09 216 GLU A O 1
ATOM 1799 N N . ILE A 1 217 ? -12.390 -15.063 32.606 1.00 34.97 217 ILE A N 1
ATOM 1800 C CA . ILE A 1 217 ? -11.077 -15.642 32.858 1.00 34.97 217 ILE A CA 1
ATOM 1801 C C . ILE A 1 217 ? -10.724 -15.192 34.270 1.00 34.97 217 ILE A C 1
ATOM 1803 O O . ILE A 1 217 ? -10.547 -13.993 34.498 1.00 34.97 217 ILE A O 1
ATOM 1807 N N . GLU A 1 218 ? -10.625 -16.133 35.207 1.00 27.94 218 GLU A N 1
ATOM 1808 C CA . GLU A 1 218 ? -9.949 -15.877 36.477 1.00 27.94 218 GLU A CA 1
ATOM 1809 C C . GLU A 1 218 ? -8.507 -15.473 36.150 1.00 27.94 218 GLU A C 1
ATOM 1811 O O . GLU A 1 218 ? -7.681 -16.293 35.749 1.00 27.94 218 GLU A O 1
ATOM 1816 N N . VAL A 1 219 ? -8.225 -14.171 36.235 1.00 35.09 219 VAL A N 1
ATOM 1817 C CA . VAL A 1 219 ? -6.868 -13.653 36.078 1.00 35.09 219 VAL A CA 1
ATOM 1818 C C . VAL A 1 219 ? -6.106 -14.059 37.326 1.00 35.09 219 VAL A C 1
ATOM 1820 O O . VAL A 1 219 ? -6.275 -13.460 38.391 1.00 35.09 219 VAL A O 1
ATOM 1823 N N . ASP A 1 220 ? -5.299 -15.104 37.177 1.00 28.47 220 ASP A N 1
ATOM 1824 C CA . ASP A 1 220 ? -4.426 -15.588 38.232 1.00 28.47 220 ASP A CA 1
ATOM 1825 C C . ASP A 1 220 ? -3.508 -14.452 38.711 1.00 28.47 220 ASP A C 1
ATOM 1827 O O . ASP A 1 220 ? -2.922 -13.713 37.908 1.00 28.47 220 ASP A O 1
ATOM 1831 N N . LYS A 1 221 ? -3.447 -14.258 40.031 1.00 33.75 221 LYS A N 1
ATOM 1832 C CA . LYS A 1 221 ? -2.878 -13.040 40.631 1.00 33.75 221 LYS A CA 1
ATOM 1833 C C . LYS A 1 221 ? -1.361 -12.967 40.501 1.00 33.75 221 LYS A C 1
ATOM 1835 O O . LYS A 1 221 ? -0.810 -11.874 40.539 1.00 33.75 221 LYS A O 1
ATOM 1840 N N . ASP A 1 222 ? -0.700 -14.089 40.250 1.00 31.55 222 ASP A N 1
ATOM 1841 C CA . ASP A 1 222 ? 0.761 -14.184 40.230 1.00 31.55 222 ASP A CA 1
ATOM 1842 C C . ASP A 1 222 ? 1.421 -13.497 39.010 1.00 31.55 222 ASP A C 1
ATOM 1844 O O . ASP A 1 222 ? 2.646 -13.392 38.933 1.00 31.55 222 ASP A O 1
ATOM 1848 N N . LEU A 1 223 ? 0.633 -12.979 38.056 1.00 32.56 223 LEU A N 1
ATOM 1849 C CA . LEU A 1 22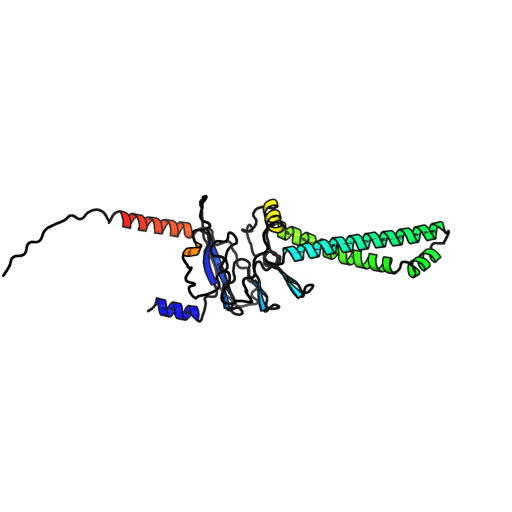3 ? 1.130 -12.236 36.888 1.00 32.56 223 LEU A CA 1
ATOM 1850 C C . LEU A 1 223 ? 1.098 -10.701 37.036 1.00 32.56 223 LEU A C 1
ATOM 1852 O O . LEU A 1 223 ? 1.626 -10.012 36.157 1.00 32.56 223 LEU A O 1
ATOM 1856 N N . SER A 1 224 ? 0.523 -10.133 38.108 1.00 30.14 224 SER A N 1
ATOM 1857 C CA . SER A 1 224 ? 0.459 -8.666 38.278 1.00 30.14 224 SER A CA 1
ATOM 1858 C C . SER A 1 224 ? 1.792 -8.012 38.646 1.00 30.14 224 SER A C 1
ATOM 1860 O O . SER A 1 224 ? 2.005 -6.834 38.350 1.00 30.14 224 SER A O 1
ATOM 1862 N N . ASP A 1 225 ? 2.703 -8.765 39.259 1.00 27.78 225 ASP A N 1
ATOM 1863 C CA . ASP A 1 225 ? 3.783 -8.181 40.064 1.00 27.78 225 ASP A CA 1
ATOM 1864 C C . ASP A 1 225 ? 5.052 -7.830 39.268 1.00 27.78 225 ASP A C 1
ATOM 1866 O O . ASP A 1 225 ? 5.993 -7.252 39.809 1.00 27.78 225 ASP A O 1
ATOM 1870 N N . ILE A 1 226 ? 5.090 -8.129 37.964 1.00 28.73 226 ILE A N 1
ATOM 1871 C CA . ILE A 1 226 ? 6.316 -8.001 37.153 1.00 28.73 226 ILE A CA 1
ATOM 1872 C C . ILE A 1 226 ? 6.444 -6.624 36.457 1.00 28.73 226 ILE A C 1
ATOM 1874 O O . ILE A 1 226 ? 7.553 -6.234 36.096 1.00 28.73 226 ILE A O 1
ATOM 1878 N N . TYR A 1 227 ? 5.359 -5.849 36.276 1.00 26.09 227 TYR A N 1
ATOM 1879 C CA . TYR A 1 227 ? 5.373 -4.683 35.360 1.00 26.09 227 TYR A CA 1
ATOM 1880 C C . TYR A 1 227 ? 4.650 -3.397 35.818 1.00 26.09 227 TYR A C 1
ATOM 1882 O O . TYR A 1 227 ? 4.213 -2.617 34.969 1.00 26.09 227 TYR A O 1
ATOM 1890 N N . PHE A 1 228 ? 4.554 -3.104 37.122 1.00 25.03 228 PHE A N 1
ATOM 1891 C CA . PHE A 1 228 ? 3.946 -1.845 37.598 1.00 25.03 228 PHE A CA 1
ATOM 1892 C C . PHE A 1 228 ? 4.948 -0.841 38.203 1.00 25.03 228 PHE A C 1
ATOM 1894 O O . PHE A 1 228 ? 5.262 -0.875 39.389 1.00 25.03 228 PHE A O 1
ATOM 1901 N N . THR A 1 229 ? 5.363 0.146 37.402 1.00 21.00 229 THR A N 1
ATOM 1902 C CA . THR A 1 229 ? 5.856 1.448 37.896 1.00 21.00 229 THR A CA 1
ATOM 1903 C C . THR A 1 229 ? 5.132 2.574 37.148 1.00 21.00 229 THR A C 1
ATOM 1905 O O . THR A 1 229 ? 5.293 2.669 35.929 1.00 21.00 229 THR A O 1
ATOM 1908 N N . PRO A 1 230 ? 4.322 3.416 37.816 1.00 25.41 230 PRO A N 1
ATOM 1909 C CA . PRO A 1 230 ? 3.480 4.397 37.135 1.00 25.41 230 PRO A CA 1
ATOM 1910 C C . PRO A 1 230 ? 4.176 5.752 36.945 1.00 25.41 230 PRO A C 1
ATOM 1912 O O . PRO A 1 230 ? 4.791 6.286 37.867 1.00 25.41 230 PRO A O 1
ATOM 1915 N N . SER A 1 231 ? 3.970 6.375 35.784 1.00 21.38 231 SER A N 1
ATOM 1916 C CA . SER A 1 231 ? 4.135 7.821 35.594 1.00 21.38 231 SER A CA 1
ATOM 1917 C C . SER A 1 231 ? 2.847 8.424 35.022 1.00 21.38 231 SER A C 1
ATOM 1919 O O . SER A 1 231 ? 2.047 7.752 34.372 1.00 21.38 231 SER A O 1
ATOM 1921 N N . SER A 1 232 ? 2.569 9.671 35.392 1.00 22.41 232 SER A N 1
ATOM 1922 C CA . SER A 1 232 ? 1.227 10.257 35.387 1.00 22.41 232 SER A CA 1
ATOM 1923 C C . SER A 1 232 ? 0.980 11.215 34.217 1.00 22.41 232 SER A C 1
ATOM 1925 O O . SER A 1 232 ? 1.893 11.920 33.797 1.00 22.41 232 SER A O 1
ATOM 1927 N N . SER A 1 233 ? -0.276 11.333 33.751 1.00 23.52 233 SER A N 1
ATOM 1928 C CA . SER A 1 233 ? -1.039 12.608 33.788 1.00 23.52 233 SER A CA 1
ATOM 1929 C C . SER A 1 233 ? -2.388 12.603 33.025 1.00 23.52 233 SER A C 1
ATOM 1931 O O . SER A 1 233 ? -2.463 12.523 31.810 1.00 23.52 233 SER A O 1
ATOM 1933 N N . ASN A 1 234 ? -3.470 12.765 33.796 1.00 22.83 234 ASN A N 1
ATOM 1934 C CA . ASN A 1 234 ? -4.643 13.633 33.577 1.00 22.83 234 ASN A CA 1
ATOM 1935 C C . ASN A 1 234 ? -5.250 13.926 32.172 1.00 22.83 234 ASN A C 1
ATOM 1937 O O . ASN A 1 234 ? -4.764 14.794 31.456 1.00 22.83 234 ASN A O 1
ATOM 1941 N N . SER A 1 235 ? -6.548 13.568 32.064 1.00 23.09 235 SER A N 1
ATOM 1942 C CA . SER A 1 235 ? -7.682 14.465 31.684 1.00 23.09 235 SER A CA 1
ATOM 1943 C C . SER A 1 235 ? -7.890 14.832 30.191 1.00 23.09 235 SER A C 1
ATOM 1945 O O . SER A 1 235 ? -6.934 14.872 29.438 1.00 23.09 235 SER A O 1
ATOM 1947 N N . ARG A 1 236 ? -9.092 15.170 29.676 1.00 22.59 236 ARG A N 1
ATOM 1948 C CA . ARG A 1 236 ? -10.499 15.130 30.169 1.00 22.59 236 ARG A CA 1
ATOM 1949 C C . ARG A 1 236 ? -11.474 15.363 28.980 1.00 22.59 236 ARG A C 1
ATOM 1951 O O . ARG A 1 236 ? -11.397 16.424 28.382 1.00 22.59 236 ARG A O 1
ATOM 1958 N N . TYR A 1 237 ? -12.453 14.468 28.796 1.00 20.92 237 TYR A N 1
ATOM 1959 C CA . TYR A 1 237 ? -13.879 14.697 28.427 1.00 20.92 237 TYR A CA 1
ATOM 1960 C C . TYR A 1 237 ? -14.280 15.390 27.076 1.00 20.92 237 TYR A C 1
ATOM 1962 O O . TYR A 1 237 ? -13.656 16.359 26.665 1.00 20.92 237 TYR A O 1
ATOM 1970 N N . ASN A 1 238 ? -15.364 14.991 26.363 1.00 25.62 238 ASN A N 1
ATOM 1971 C CA . ASN A 1 238 ? -16.713 14.644 26.887 1.00 25.62 238 ASN A CA 1
ATOM 1972 C C . ASN A 1 238 ? -18.002 15.064 26.080 1.00 25.62 238 ASN A C 1
ATOM 1974 O O . ASN A 1 238 ? -18.516 16.125 26.417 1.00 25.62 238 ASN A O 1
ATOM 1978 N N . SER A 1 239 ? -18.618 14.159 25.259 1.00 26.31 239 SER A N 1
ATOM 1979 C CA . SER A 1 239 ? -20.075 13.740 25.001 1.00 26.31 239 SER A CA 1
ATOM 1980 C C . SER A 1 239 ? -21.235 14.602 24.340 1.00 26.31 239 SER A C 1
ATOM 1982 O O . SER A 1 239 ? -21.888 15.336 25.045 1.00 26.31 239 SER A O 1
ATOM 1984 N N . ASN A 1 240 ? -21.705 14.401 23.101 1.00 27.36 240 ASN A N 1
ATOM 1985 C CA . ASN A 1 240 ? -23.020 14.777 22.531 1.00 27.36 240 ASN A CA 1
ATOM 1986 C C . ASN A 1 240 ? -23.362 16.259 22.134 1.00 27.36 240 ASN A C 1
ATOM 1988 O O . ASN A 1 240 ? -22.576 17.139 22.499 1.00 27.36 240 ASN A O 1
ATOM 1992 N N . ASP A 1 241 ? -24.439 16.600 21.366 1.00 27.66 241 ASP A N 1
ATOM 1993 C CA . ASP A 1 241 ? -25.659 15.818 20.953 1.00 27.66 241 ASP A CA 1
ATOM 1994 C C . ASP A 1 241 ? -26.521 16.370 19.759 1.00 27.66 241 ASP A C 1
ATOM 1996 O O . ASP A 1 241 ? -26.494 17.578 19.510 1.00 27.66 241 ASP A O 1
ATOM 2000 N N . SER A 1 242 ? -27.428 15.500 19.243 1.00 29.09 242 SER A N 1
ATOM 2001 C CA . SER A 1 242 ? -28.793 15.697 18.634 1.00 29.09 242 SER A CA 1
ATOM 2002 C C . SER A 1 242 ? -28.986 16.251 17.192 1.00 29.09 242 SER A C 1
ATOM 2004 O O . SER A 1 242 ? -28.281 17.176 16.802 1.00 29.09 242 SER A O 1
ATOM 2006 N N . ASP A 1 243 ? -29.975 15.833 16.361 1.00 28.73 243 ASP A N 1
ATOM 2007 C CA . ASP A 1 243 ? -31.011 14.750 16.390 1.00 28.73 243 ASP A CA 1
ATOM 2008 C C . ASP A 1 243 ? -31.669 14.531 14.977 1.00 28.73 243 ASP A C 1
ATOM 2010 O O . ASP A 1 243 ? -31.394 15.312 14.068 1.00 28.73 243 ASP A O 1
ATOM 2014 N N . ASP A 1 244 ? -32.544 13.502 14.837 1.00 25.14 244 ASP A N 1
ATOM 2015 C CA . ASP A 1 244 ? -33.720 13.306 13.916 1.00 25.14 244 ASP A CA 1
ATOM 2016 C C . ASP A 1 244 ? -33.857 11.990 13.080 1.00 25.14 244 ASP A C 1
ATOM 2018 O O . ASP A 1 244 ? -32.921 11.207 12.921 1.00 25.14 244 ASP A O 1
ATOM 2022 N N . MET A 1 245 ? -35.104 11.697 12.648 1.00 26.02 245 MET A N 1
ATOM 2023 C CA . MET A 1 245 ? -35.698 10.364 12.360 1.00 26.02 245 MET A CA 1
ATOM 2024 C C . MET A 1 245 ? -36.115 10.071 10.887 1.00 26.02 245 MET A C 1
ATOM 2026 O O . MET A 1 245 ? -36.195 10.964 10.051 1.00 26.02 245 MET A O 1
ATOM 2030 N N . ASP A 1 246 ? -36.512 8.801 10.669 1.00 25.61 246 ASP A N 1
ATOM 2031 C CA . ASP A 1 246 ? -37.369 8.211 9.607 1.00 25.61 246 ASP A CA 1
ATOM 2032 C C . ASP A 1 246 ? -36.815 7.788 8.221 1.00 25.61 246 ASP A C 1
ATOM 2034 O O . ASP A 1 246 ? -36.160 8.529 7.499 1.00 25.61 246 ASP A O 1
ATOM 2038 N N . GLY A 1 247 ? -37.269 6.598 7.772 1.00 24.12 247 GLY A N 1
ATOM 2039 C CA . GLY A 1 247 ? -37.866 6.499 6.426 1.00 24.12 247 GLY A CA 1
ATOM 2040 C C . GLY A 1 247 ? -37.167 5.746 5.276 1.00 24.12 247 GLY A C 1
ATOM 2041 O O . GLY A 1 247 ? -37.048 6.314 4.199 1.00 24.12 247 GLY A O 1
ATOM 2042 N N . ASN A 1 248 ? -36.840 4.453 5.435 1.00 27.86 248 ASN A N 1
ATOM 2043 C CA . ASN A 1 248 ? -36.819 3.416 4.369 1.00 27.86 248 ASN A CA 1
ATOM 2044 C C . ASN A 1 248 ? -36.528 3.868 2.907 1.00 27.86 248 ASN A C 1
ATOM 2046 O O . ASN A 1 248 ? -37.484 4.103 2.162 1.00 27.86 248 ASN A O 1
ATOM 2050 N N . ASN A 1 249 ? -35.261 3.883 2.455 1.00 23.69 249 ASN A N 1
ATOM 2051 C CA . ASN A 1 249 ? -34.882 3.708 1.034 1.00 23.69 249 ASN A CA 1
ATOM 2052 C C . ASN A 1 249 ? -33.354 3.758 0.809 1.00 23.69 249 ASN A C 1
ATOM 2054 O O . ASN A 1 249 ? -32.730 4.786 1.050 1.00 23.69 249 ASN A O 1
ATOM 2058 N N . ASN A 1 250 ? -32.779 2.742 0.144 1.00 34.31 250 ASN A N 1
ATOM 2059 C CA . ASN A 1 250 ? -31.446 2.821 -0.493 1.00 34.31 250 ASN A CA 1
ATOM 2060 C C . ASN A 1 250 ? -30.326 3.412 0.400 1.00 34.31 250 ASN A C 1
ATOM 2062 O O . ASN A 1 250 ? -29.562 4.274 -0.045 1.00 34.31 250 ASN A O 1
ATOM 2066 N N . ASP A 1 251 ? -30.231 2.969 1.655 1.00 28.41 251 ASP A N 1
ATOM 2067 C CA . ASP A 1 251 ? -29.581 3.739 2.720 1.00 28.41 251 ASP A CA 1
ATOM 2068 C C . ASP A 1 251 ? -28.046 3.857 2.630 1.00 28.41 251 ASP A C 1
ATOM 2070 O O . ASP A 1 251 ? -27.263 3.164 3.290 1.00 28.41 251 ASP A O 1
ATOM 2074 N N . ARG A 1 252 ? -27.619 4.853 1.849 1.00 30.33 252 ARG A N 1
ATOM 2075 C CA . ARG A 1 252 ? -26.313 5.517 1.925 1.00 30.33 252 ARG A CA 1
ATOM 2076 C C . ARG A 1 252 ? -26.229 6.354 3.212 1.00 30.33 252 ARG A C 1
ATOM 2078 O O . ARG A 1 252 ? -26.220 7.578 3.127 1.00 30.33 252 ARG A O 1
ATOM 2085 N N . ASN A 1 253 ? -26.165 5.733 4.389 1.00 22.98 253 ASN A N 1
ATOM 2086 C CA . ASN A 1 253 ? -26.106 6.498 5.642 1.00 22.98 253 ASN A CA 1
ATOM 2087 C C . ASN A 1 253 ? -24.677 6.719 6.175 1.00 22.98 253 ASN A C 1
ATOM 2089 O O . ASN A 1 253 ? -23.912 5.781 6.419 1.00 22.98 253 ASN A O 1
ATOM 2093 N N . TYR A 1 254 ? -24.339 8.006 6.302 1.00 37.19 254 TYR A N 1
ATOM 2094 C CA . TYR A 1 254 ? -23.122 8.570 6.883 1.00 37.19 254 TYR A CA 1
ATOM 2095 C C . TYR A 1 254 ? -23.376 8.844 8.378 1.00 37.19 254 TYR A C 1
ATOM 2097 O O . TYR A 1 254 ? -23.950 9.873 8.722 1.00 37.19 254 TYR A O 1
ATOM 2105 N N . ASP A 1 255 ? -22.924 7.964 9.275 1.00 29.00 255 ASP A N 1
ATOM 2106 C CA . ASP A 1 255 ? -23.063 8.194 10.723 1.00 29.00 255 ASP A CA 1
ATOM 2107 C C . ASP A 1 255 ? -21.914 9.075 11.248 1.00 29.00 255 ASP A C 1
ATOM 2109 O O . ASP A 1 255 ? -20.751 8.660 11.245 1.00 29.00 255 ASP A O 1
ATOM 2113 N N . SER A 1 256 ? -22.238 10.281 11.724 1.00 29.58 256 SER A N 1
ATOM 2114 C CA . SER A 1 256 ? -21.271 11.228 12.297 1.00 29.58 256 SER A CA 1
ATOM 2115 C C . SER A 1 256 ? -20.635 10.742 13.606 1.00 29.58 256 SER A C 1
ATOM 2117 O O . SER A 1 256 ? -21.273 10.107 14.445 1.00 29.58 256 SER A O 1
ATOM 2119 N N . TYR A 1 257 ? -19.378 11.138 13.823 1.00 34.41 257 TYR A N 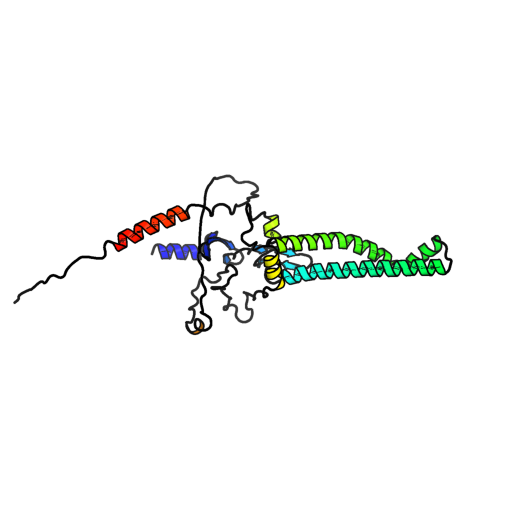1
ATOM 2120 C CA . TYR A 1 257 ? -18.643 10.979 15.085 1.00 34.41 257 TYR A CA 1
ATOM 2121 C C . TYR A 1 257 ? -18.653 12.259 15.960 1.00 34.41 257 TYR A C 1
ATOM 2123 O O . TYR A 1 257 ? -17.906 12.340 16.937 1.00 34.41 257 TYR A O 1
ATOM 2131 N N . SER A 1 258 ? -19.436 13.289 15.601 1.00 32.53 258 SER A N 1
ATOM 2132 C CA . SER A 1 258 ? -19.414 14.622 16.240 1.00 32.53 258 SER A CA 1
ATOM 2133 C C . SER A 1 258 ? -19.958 14.647 17.662 1.00 32.53 258 SER A C 1
ATOM 2135 O O . SER A 1 258 ? -19.444 15.392 18.503 1.00 32.53 258 SER A O 1
ATOM 2137 N N . ASP A 1 259 ? -20.955 13.814 17.945 1.00 28.67 259 ASP A N 1
ATOM 2138 C CA . ASP A 1 259 ? -21.788 13.948 19.136 1.00 28.67 259 ASP A CA 1
ATOM 2139 C C . ASP A 1 259 ? -21.165 13.244 20.334 1.00 28.67 259 ASP A C 1
ATOM 2141 O O . ASP A 1 259 ? -21.790 12.460 21.044 1.00 28.67 259 ASP A O 1
ATOM 2145 N N . ILE A 1 260 ? -19.905 13.599 20.608 1.00 37.34 260 ILE A N 1
ATOM 2146 C CA . ILE A 1 260 ? -19.182 13.309 21.844 1.00 37.34 260 ILE A CA 1
ATOM 2147 C C . ILE A 1 260 ? -18.487 14.607 22.420 1.00 37.34 260 ILE A C 1
ATOM 2149 O O . ILE A 1 260 ? -17.317 14.529 22.776 1.00 37.34 260 ILE A O 1
ATOM 2153 N N . ARG A 1 261 ? -19.201 15.781 22.502 1.00 32.19 261 ARG A N 1
ATOM 2154 C CA . ARG A 1 261 ? -18.913 17.187 23.026 1.00 32.19 261 ARG A CA 1
ATOM 2155 C C . ARG A 1 261 ? -19.396 17.845 24.396 1.00 32.19 261 ARG A C 1
ATOM 2157 O O . ARG A 1 261 ? -18.669 18.681 24.940 1.00 32.19 261 ARG A O 1
ATOM 2164 N N . ASN A 1 262 ? -20.614 17.574 24.923 1.00 28.89 262 ASN A N 1
ATOM 2165 C CA . ASN A 1 262 ? -21.383 18.298 25.995 1.00 28.89 262 ASN A CA 1
ATOM 2166 C C . ASN A 1 262 ? -22.039 17.541 27.231 1.00 28.89 262 ASN A C 1
ATOM 2168 O O . ASN A 1 262 ? -21.755 17.916 28.367 1.00 28.89 262 ASN A O 1
ATOM 2172 N N . VAL A 1 263 ? -22.920 16.525 27.097 1.00 33.03 263 VAL A N 1
ATOM 2173 C CA . VAL A 1 263 ? -23.713 15.753 28.123 1.00 33.03 263 VAL A CA 1
ATOM 2174 C C . VAL A 1 263 ? -22.978 15.303 29.400 1.00 33.03 263 VAL A C 1
ATOM 2176 O O . VAL A 1 263 ? -23.530 15.198 30.488 1.00 33.03 263 VAL A O 1
ATOM 2179 N N . SER A 1 264 ? -21.698 15.029 29.312 1.00 35.41 264 SER A N 1
ATOM 2180 C CA . SER A 1 264 ? -20.819 14.586 30.380 1.00 35.41 264 SER A CA 1
ATOM 2181 C C . SER A 1 264 ? -20.482 15.741 31.297 1.00 35.41 264 SER A C 1
ATOM 2183 O O . SER A 1 264 ? -20.230 15.501 32.469 1.00 35.41 264 SER A O 1
ATOM 2185 N N . LYS A 1 265 ? -20.537 16.991 30.816 1.00 30.98 265 LYS A N 1
ATOM 2186 C CA . LYS A 1 265 ? -20.501 18.151 31.703 1.00 30.98 265 LYS A CA 1
ATOM 2187 C C . LYS A 1 265 ? -21.754 18.183 32.577 1.00 30.98 265 LYS A C 1
ATOM 2189 O O . LYS A 1 265 ? -21.612 18.472 33.758 1.00 30.98 265 LYS A O 1
ATOM 2194 N N . SER A 1 266 ? -22.939 17.821 32.066 1.00 29.97 266 SER A N 1
ATOM 2195 C CA . SER A 1 266 ? -24.151 17.768 32.900 1.00 29.97 266 SER A CA 1
ATOM 2196 C C . SER A 1 266 ? -24.132 16.577 33.870 1.00 29.97 266 SER A C 1
ATOM 2198 O O . SER A 1 266 ? -24.318 16.777 35.071 1.00 29.97 266 SER A O 1
ATOM 2200 N N . LYS A 1 267 ? -23.784 15.363 33.413 1.00 36.66 267 LYS A N 1
ATOM 2201 C CA . LYS A 1 267 ? -23.659 14.184 34.298 1.00 36.66 267 LYS A CA 1
ATOM 2202 C C . LYS A 1 267 ? -22.552 14.325 35.355 1.00 36.66 267 LYS A C 1
ATOM 2204 O O . LYS A 1 267 ? -22.799 14.016 36.515 1.00 36.66 267 LYS A O 1
ATOM 2209 N N . LEU A 1 268 ? -21.373 14.855 35.010 1.00 32.06 268 LEU A N 1
ATOM 2210 C CA . LEU A 1 268 ? -20.261 15.056 35.960 1.00 32.06 268 LEU A CA 1
ATOM 2211 C C . LEU A 1 268 ? -20.543 16.161 36.997 1.00 32.06 268 LEU A C 1
ATOM 2213 O O . LEU A 1 268 ? -19.867 16.220 38.026 1.00 32.06 268 LEU A O 1
ATOM 2217 N N . LEU A 1 269 ? -21.507 17.052 36.739 1.00 33.16 269 LEU A N 1
ATOM 2218 C CA . LEU A 1 269 ? -21.985 18.017 37.731 1.00 33.16 269 LEU A CA 1
ATOM 2219 C C . LEU A 1 269 ? -22.987 17.371 38.695 1.00 33.16 269 LEU A C 1
ATOM 2221 O O . LEU A 1 269 ? -22.826 17.539 39.900 1.00 33.16 269 LEU A O 1
ATOM 2225 N N . LEU A 1 270 ? -23.940 16.580 38.189 1.00 34.12 270 LEU A N 1
ATOM 2226 C CA . LEU A 1 270 ? -24.958 15.904 39.006 1.00 34.12 270 LEU A CA 1
ATOM 2227 C C . LEU A 1 270 ? -24.348 14.893 39.999 1.00 34.12 270 LEU A C 1
ATOM 2229 O O . LEU A 1 270 ? -24.719 14.861 41.171 1.00 34.12 270 LEU A O 1
ATOM 2233 N N . ASP A 1 271 ? -23.359 14.119 39.549 1.00 40.81 271 ASP A N 1
ATOM 2234 C CA . ASP A 1 271 ? -22.672 13.111 40.373 1.00 40.81 271 ASP A CA 1
ATOM 2235 C C . ASP A 1 271 ? -21.868 13.756 41.525 1.00 40.81 271 ASP A C 1
ATOM 2237 O O . ASP A 1 271 ? -21.747 13.215 42.626 1.00 40.81 271 ASP A O 1
ATOM 2241 N N . LYS A 1 272 ? -21.356 14.977 41.304 1.00 36.25 272 LYS A N 1
ATOM 2242 C CA . LYS A 1 272 ? -20.627 15.746 42.324 1.00 36.25 272 LYS A CA 1
ATOM 2243 C C . LYS A 1 272 ? -21.530 16.339 43.399 1.00 36.25 272 LYS A C 1
ATOM 2245 O O . LYS A 1 272 ? -21.073 16.446 44.535 1.00 36.25 272 LYS A O 1
ATOM 2250 N N . THR A 1 273 ? -22.768 16.719 43.082 1.00 37.41 273 THR A N 1
ATOM 2251 C CA . THR A 1 273 ? -23.721 17.210 44.092 1.00 37.41 273 THR A CA 1
ATOM 2252 C C . THR A 1 273 ? -24.132 16.081 45.037 1.00 37.41 273 THR A C 1
ATOM 2254 O O . THR A 1 273 ? -24.007 16.227 46.253 1.00 37.41 273 THR A O 1
ATOM 2257 N N . LEU A 1 274 ? -24.495 14.915 44.490 1.00 37.78 274 LEU A N 1
ATOM 2258 C CA . LEU A 1 274 ? -24.908 13.742 45.275 1.00 37.78 274 LEU A CA 1
ATOM 2259 C C . LEU A 1 274 ? -23.783 13.216 46.194 1.00 37.78 274 LEU A C 1
ATOM 2261 O O . LEU A 1 274 ? -24.024 12.865 47.352 1.00 37.78 274 LEU A O 1
ATOM 2265 N N . LEU A 1 275 ? -22.527 13.231 45.728 1.00 37.84 275 LEU A N 1
ATOM 2266 C CA . LEU A 1 275 ? -21.362 12.841 46.538 1.00 37.84 275 LEU A CA 1
ATOM 2267 C C . LEU A 1 275 ? -21.019 13.817 47.680 1.00 37.84 275 LEU A C 1
ATOM 2269 O O . LEU A 1 275 ? -20.305 13.426 48.612 1.00 37.84 275 LEU A O 1
ATOM 2273 N N . LEU A 1 276 ? -21.489 15.068 47.629 1.00 38.91 276 LEU A N 1
ATOM 2274 C CA . LEU A 1 276 ? -21.268 16.059 48.688 1.00 38.91 276 LEU A CA 1
ATOM 2275 C C . LEU A 1 276 ? -22.322 15.952 49.798 1.00 38.91 276 LEU A C 1
ATOM 2277 O O . LEU A 1 276 ? -21.948 15.930 50.974 1.00 38.91 276 LEU A O 1
ATOM 2281 N N . GLU A 1 277 ? -23.599 15.776 49.451 1.00 39.91 277 GLU A N 1
ATOM 2282 C CA . GLU A 1 277 ? -24.673 15.548 50.433 1.00 39.91 277 GLU A CA 1
ATOM 2283 C C . GLU A 1 277 ? -24.419 14.275 51.257 1.00 39.91 277 GLU A C 1
ATOM 2285 O O . GLU A 1 277 ? -24.492 14.283 52.491 1.00 39.91 277 GLU A O 1
ATOM 2290 N N . HIS A 1 278 ? -23.988 13.191 50.601 1.00 36.56 278 HIS A N 1
ATOM 2291 C CA . HIS A 1 278 ? -23.733 11.920 51.281 1.00 36.56 278 HIS A CA 1
ATOM 2292 C C . HIS A 1 278 ? -22.534 11.963 52.260 1.00 36.56 278 HIS A C 1
ATOM 2294 O O . HIS A 1 278 ? -22.414 11.093 53.133 1.00 36.56 278 HIS A O 1
ATOM 2300 N N . LYS A 1 279 ? -21.655 12.975 52.160 1.00 39.06 279 LYS A N 1
ATOM 2301 C CA . LYS A 1 279 ? -20.524 13.184 53.084 1.00 39.06 279 LYS A CA 1
ATOM 2302 C C . LYS A 1 279 ? -20.848 14.077 54.283 1.00 39.06 279 LYS A C 1
ATOM 2304 O O . LYS A 1 279 ? -20.148 13.964 55.289 1.00 39.06 279 LYS A O 1
ATOM 2309 N N . GLN A 1 280 ? -21.887 14.914 54.228 1.00 38.16 280 GLN A N 1
ATOM 2310 C CA . GLN A 1 280 ? -22.294 15.721 55.388 1.00 38.16 280 GLN A CA 1
ATOM 2311 C C . GLN A 1 280 ? -23.095 14.902 56.418 1.00 38.16 280 GLN A C 1
ATOM 2313 O O . GLN A 1 280 ? -22.878 15.060 57.617 1.00 38.16 280 GLN A O 1
ATOM 2318 N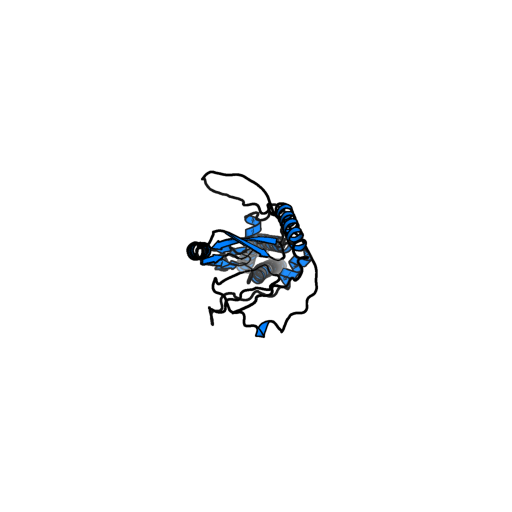 N . ASN A 1 281 ? -23.900 13.926 55.983 1.00 36.81 281 ASN A N 1
ATOM 2319 C CA . ASN A 1 281 ? -24.763 13.110 56.858 1.00 36.81 281 ASN A CA 1
ATOM 2320 C C . ASN A 1 281 ? -24.069 11.946 57.616 1.00 36.81 281 ASN A C 1
ATOM 2322 O O . ASN A 1 281 ? -24.741 11.010 58.048 1.00 36.81 281 ASN A O 1
ATOM 2326 N N . LYS A 1 282 ? -22.735 11.954 57.788 1.00 39.12 282 LYS A N 1
ATOM 2327 C CA . LYS A 1 282 ? -21.988 10.864 58.471 1.00 39.12 282 LYS A CA 1
ATOM 2328 C C . LYS A 1 282 ? -21.130 11.275 59.679 1.00 39.12 282 LYS A C 1
ATOM 2330 O O . LYS A 1 282 ? -20.318 10.482 60.154 1.00 39.12 282 LYS A O 1
ATOM 2335 N N . LYS A 1 283 ? -21.340 12.474 60.230 1.00 37.59 283 LYS A N 1
ATOM 2336 C CA . LYS A 1 283 ? -20.909 12.841 61.594 1.00 37.59 283 LYS A CA 1
ATOM 2337 C C . LYS A 1 283 ? -22.138 13.200 62.434 1.00 37.59 283 LYS A C 1
ATOM 2339 O O . LYS A 1 283 ? -23.075 13.774 61.900 1.00 37.59 283 LYS A O 1
ATOM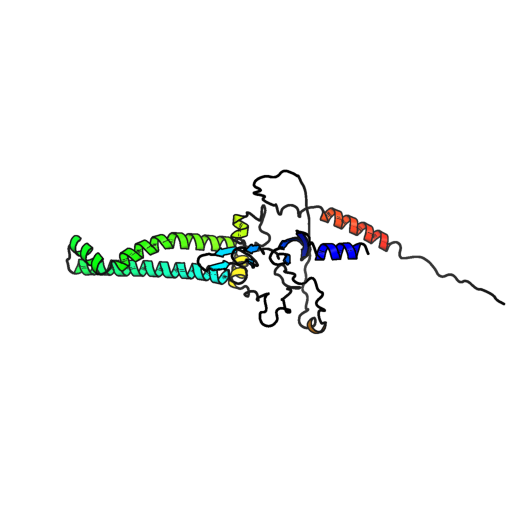 2344 N N . TYR A 1 284 ? -22.064 12.899 63.734 1.00 30.33 284 TYR A N 1
ATOM 2345 C CA . TYR A 1 284 ? -23.114 12.998 64.767 1.00 30.33 284 TYR A CA 1
ATOM 2346 C C . TYR A 1 284 ? -24.164 11.873 64.809 1.00 30.33 284 TYR A C 1
ATOM 2348 O O . TYR A 1 284 ? -25.183 11.928 64.134 1.00 30.33 284 TYR A O 1
ATOM 2356 N N . GLN A 1 285 ? -23.971 10.936 65.746 1.00 32.25 285 GLN A N 1
ATOM 2357 C CA . GLN A 1 285 ? -24.944 10.636 66.813 1.00 32.25 285 GLN A CA 1
ATOM 2358 C C . GLN A 1 285 ? -24.214 9.982 68.016 1.00 32.25 285 GLN A C 1
ATOM 2360 O O . GLN A 1 285 ? -23.255 9.240 67.793 1.00 32.25 285 GLN A O 1
ATOM 2365 N N . PRO A 1 286 ? -24.575 10.292 69.281 1.00 33.38 286 PRO A N 1
ATOM 2366 C CA . PRO A 1 286 ? -23.822 9.860 70.464 1.00 33.38 286 PRO A CA 1
ATOM 2367 C C . PRO A 1 286 ? -24.346 8.569 71.124 1.00 33.38 286 PRO A C 1
ATOM 2369 O O . PRO A 1 286 ? -25.498 8.176 70.960 1.00 33.38 286 PRO A O 1
ATOM 2372 N N . PHE A 1 287 ? -23.493 7.957 71.953 1.00 33.88 287 PHE A N 1
ATOM 2373 C CA . PHE A 1 287 ? -23.828 6.855 72.867 1.00 33.88 287 PHE A CA 1
ATOM 2374 C C . PHE A 1 287 ? -25.008 7.181 73.797 1.00 33.88 287 PHE A C 1
ATOM 2376 O O . PHE A 1 287 ? -25.038 8.259 74.392 1.00 33.88 287 PHE A O 1
ATOM 2383 N N . ASN A 1 288 ? -25.869 6.193 74.084 1.00 32.09 288 ASN A N 1
ATOM 2384 C CA . ASN A 1 288 ? -26.597 6.174 75.356 1.00 32.09 288 ASN A CA 1
ATOM 2385 C C . ASN A 1 288 ? -26.956 4.763 75.863 1.00 32.09 288 ASN A C 1
ATOM 2387 O O . ASN A 1 288 ? -27.145 3.826 75.092 1.00 32.09 288 ASN A O 1
ATOM 2391 N N . LYS A 1 289 ? -27.006 4.619 77.194 1.00 39.56 289 LYS A N 1
ATOM 2392 C CA . LYS A 1 289 ? -27.210 3.350 77.925 1.00 39.56 289 LYS A CA 1
ATOM 2393 C C . LYS A 1 289 ? -28.685 2.940 77.976 1.00 39.56 289 LYS A C 1
ATOM 2395 O O . LYS A 1 289 ? -29.538 3.791 78.199 1.00 39.56 289 LYS A O 1
ATOM 2400 N N . VAL A 1 290 ? -28.960 1.631 78.014 1.00 37.66 290 VAL A N 1
ATOM 2401 C CA . VAL A 1 290 ? -30.214 1.092 78.578 1.00 37.66 290 VAL A CA 1
ATOM 2402 C C . VAL A 1 290 ? -29.904 -0.009 79.595 1.00 37.66 290 VAL A C 1
ATOM 2404 O O . VAL A 1 290 ? -29.288 -1.020 79.273 1.00 37.66 290 VAL A O 1
ATOM 2407 N N . LYS A 1 291 ? -30.346 0.194 80.842 1.00 41.88 291 LYS A N 1
ATOM 2408 C CA . LYS A 1 291 ? -30.421 -0.850 81.878 1.00 41.88 291 LYS A CA 1
ATOM 2409 C C . LYS A 1 291 ? -31.697 -1.670 81.670 1.00 41.88 291 LYS A C 1
ATOM 2411 O O . LYS A 1 291 ? -32.747 -1.072 81.443 1.00 41.88 291 LYS A O 1
ATOM 2416 N N . LYS A 1 292 ? -31.663 -2.978 81.938 1.00 39.44 292 LYS A N 1
ATOM 2417 C CA . LYS A 1 292 ? -32.857 -3.728 82.361 1.00 39.44 292 LYS A CA 1
ATOM 2418 C C . LYS A 1 292 ? -32.551 -4.626 83.565 1.00 39.44 292 LYS A C 1
ATOM 2420 O O . LYS A 1 292 ? -31.688 -5.489 83.501 1.00 39.44 292 LYS A O 1
ATOM 2425 N N . LYS A 1 293 ? -33.291 -4.385 84.654 1.00 40.31 293 LYS A N 1
ATOM 2426 C CA . LYS A 1 293 ? -33.766 -5.434 85.577 1.00 40.31 293 LYS A CA 1
ATOM 2427 C C . LYS A 1 293 ? -34.778 -6.289 84.777 1.00 40.31 293 LYS A C 1
ATOM 2429 O O . LYS A 1 293 ? -35.363 -5.747 83.841 1.00 40.31 293 LYS A O 1
ATOM 2434 N N . GLY A 1 294 ? -35.075 -7.550 85.065 1.00 40.12 294 GLY A N 1
ATOM 2435 C CA . GLY A 1 294 ? -34.797 -8.417 86.216 1.00 40.12 294 GLY A CA 1
ATOM 2436 C C . GLY A 1 294 ? -36.000 -9.368 86.394 1.00 40.12 294 GLY A C 1
ATOM 2437 O O . GLY A 1 294 ? -37.035 -9.097 85.781 1.00 40.12 294 GLY A O 1
ATOM 2438 N 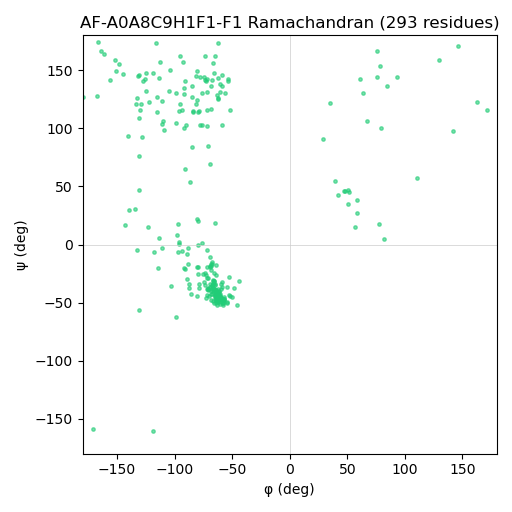N . ILE A 1 295 ? -35.865 -10.369 87.278 1.00 37.06 295 ILE A N 1
ATOM 2439 C CA . ILE A 1 295 ? -36.671 -11.612 87.429 1.00 37.06 295 ILE A CA 1
ATOM 2440 C C . ILE A 1 295 ? -36.029 -12.768 86.660 1.00 37.06 295 ILE A C 1
ATOM 2442 O O . ILE A 1 295 ? -35.995 -12.695 85.414 1.00 37.06 295 ILE A O 1
#

Organism: NCBI:txid591936

Solvent-accessible surface area (backbone atoms only — not comparable to full-atom values): 18193 Å² total; per-residue (Å²): 106,73,68,56,53,51,47,60,46,36,76,77,53,64,59,65,58,46,79,46,79,56,98,74,42,81,45,80,31,43,50,35,80,92,78,73,40,55,33,32,65,64,34,41,72,41,81,90,77,73,42,76,34,49,48,34,29,47,78,37,78,94,76,74,43,73,35,19,66,71,43,42,66,59,50,53,51,47,51,50,51,49,48,52,51,41,52,49,50,32,53,52,22,52,49,53,48,50,49,52,53,52,54,40,49,74,72,66,51,52,74,69,57,43,53,53,48,40,62,75,76,37,40,69,30,55,55,44,37,55,52,30,58,61,50,45,56,56,44,51,54,52,47,52,50,54,50,50,29,41,45,50,48,48,38,63,44,42,60,76,65,52,55,54,86,63,83,55,92,67,45,72,46,49,72,50,27,46,46,48,64,73,68,53,78,73,62,78,72,55,74,31,92,90,47,73,85,62,48,70,63,52,86,83,58,99,73,65,49,51,73,83,67,102,60,88,74,83,76,65,70,88,71,65,81,83,78,84,81,89,84,86,84,84,88,80,75,40,30,33,75,91,90,91,86,89,80,94,71,88,80,84,76,84,77,78,71,72,57,49,62,42,58,44,60,58,52,61,48,55,57,53,53,57,60,49,58,67,62,62,76,75,68,90,85,83,90,82,89,83,88,77,87,82,137

Mean predicted aligned error: 16.07 Å

Secondary structure (DSSP, 8-state):
-HHHHHHHHHHHS--SEEEEEETTEEEEEEEETTTTEEEPTT-EEETTTTEEETT--EEEGGGTEEESTTTHHHHHHHHHHHHHHHHHHHHHHHHHHHHHHHHHHHTT--HHHHHHHHHHHSHHHHHHHHHHHHHHHHHHHHHHHHHHHHHHT--HHHHHTT--SS--TT---HHHHHHHHHHSPPPPPS--SS-TT-----SS-TT------SS-----GGGGGGS-----------B---------SS------S---BSHHHHHHHHHHHHHHHHHHTTS------------

Sequence (295 aa):
MYDEVIQQYRDKHPPKQKEILINGNFYKLKYCYTCNIYRGIRTVHCSICDNCVENFDHHCPWVGNCIGARNYKYFVYFVFNLYVLISITLGASIYKLTICISSLSSQGYNKEKIFIHIWTMAADSVFLILYTVLTLWFVIGLLCYHIYTIVTNQTTYEQIKSFYQNDNPFNIGVINNIKEFLFSKTRKSYINFINPHLQVVDINGSHHIIVFSDKEIEVDKDLSDIYFTPSSSNSRYNSNDSDDMDGNNNDRNYDSYSDIRNVSKSKLLLDKTLLLEHKQNKKYQPFNKVKKKGI

Radius of gyration: 31.43 Å; Cα contacts (8 Å, |Δi|>4): 269; chains: 1; bounding box: 66×43×130 Å